Protein AF-A0A1D1VFV4-F1 (afdb_monomer)

Sequence (179 aa):
MEWKRDARSMSGAKPHLIDKKKILRAVLSRFIIWLTIPLRIFRELNDWFSPPTPLRNATANVSHSNGKDHSVDRAQEQLWREQADHDEWWTPGSSMSTLKLFNPLRVRLIAEAYLKETLGLENSWEQAFHRDERPLSGARICDVGCGGGILTEALAEAGASVVGIGPYSFESPDQFLKD

Foldseek 3Di:
DDDDDPPDDPPDDDPPDPPPVVVVVVVVVVVVVVVCVVVVVVVVVVCVVCPPDPPPDDPDDPDPDPDDPDVDDPVNLVVLVVLLPLCQCPDPPHPNVVVLVCLVVVLQVVLQCCCCVVVVHPADSVRQDDPPALSCAVPEEEAEQCRSVSNVVSNVVSHYNYHYDHSDDPDDPPVVPDD

pLDDT: mean 75.22, std 17.59, range [35.31, 97.31]

Nearest PDB structures (foldseek):
  2x5d-assembly1_D  TM=3.865E-01  e=2.355E+00  Pseudomonas aeruginosa PAO1
  4g2n-assembly1_A  TM=3.074E-01  e=2.214E+00  Polaromonas sp. JS666
  2x5d-assembly1_A  TM=3.871E-01  e=5.238E+00  Pseudomonas aeruginosa PAO1

InterPro domains:
  IPR029063 S-adenosyl-L-methionine-dependent methyltransferase superfamily [G3DSA:3.40.50.150] (58-167)
  IPR029063 S-adenosyl-L-methionine-dependent methyltransferase superfamily [SSF53335] (71-165)

Radius of gyration: 28.52 Å; Cα contacts (8 Å, |Δi|>4): 114; chains: 1; bounding box: 52×54×95 Å

Sec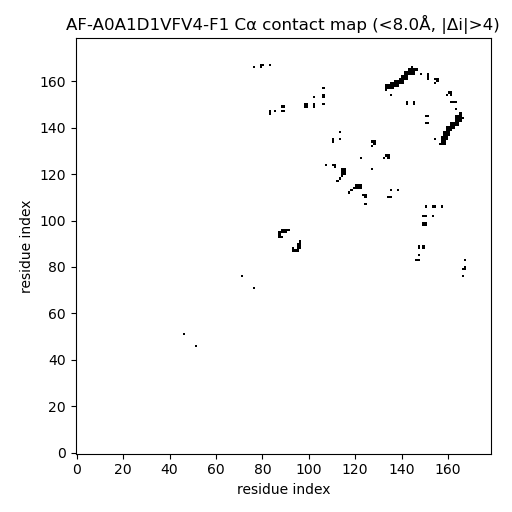ondary structure (DSSP, 8-state):
-------------------HHHHHHHHHHHHHHHHHHHHHHHHHHHHHHSPPPP---S-S----------SS-HHHHHHHHHHT-HHHHHSTTSTTHHHHHHHHHHHHHHHHHIIIIIT-----HHHH--TT--TTTT-EEEEET-TTSHHHHHHHHTT-EEEEE-S-----GGGTT--

Organism: Ramazzottius varieornatus (NCBI:txid947166)

Structure (mmCIF, N/CA/C/O backbone):
data_AF-A0A1D1VFV4-F1
#
_entry.id   AF-A0A1D1VFV4-F1
#
loop_
_atom_site.group_PDB
_atom_site.id
_atom_site.type_symbol
_atom_site.label_atom_id
_atom_site.label_alt_id
_atom_site.label_comp_id
_atom_site.label_asym_id
_atom_site.label_entity_id
_atom_site.label_seq_id
_atom_site.pdbx_PDB_ins_code
_atom_site.Cartn_x
_atom_site.Cartn_y
_atom_site.Cartn_z
_atom_site.occupancy
_atom_site.B_iso_or_equiv
_atom_site.auth_seq_id
_atom_site.auth_comp_id
_atom_site.auth_asym_id
_atom_site.auth_atom_id
_atom_site.pdbx_PDB_model_num
ATOM 1 N N . MET A 1 1 ? 1.526 -27.744 60.811 1.00 38.78 1 MET A N 1
ATOM 2 C CA . MET A 1 1 ? 1.767 -27.315 59.417 1.00 38.78 1 MET A CA 1
ATOM 3 C C . MET A 1 1 ? 2.868 -26.275 59.459 1.00 38.78 1 MET A C 1
ATOM 5 O O . MET A 1 1 ? 2.635 -25.167 59.917 1.00 38.78 1 MET A O 1
ATOM 9 N N . GLU A 1 2 ? 4.087 -26.692 59.137 1.00 37.50 2 GLU A N 1
ATOM 10 C CA . GLU A 1 2 ? 5.318 -25.925 59.331 1.00 37.50 2 GLU A CA 1
ATOM 11 C C . GLU A 1 2 ? 5.731 -25.305 57.991 1.00 37.50 2 GLU A C 1
ATOM 13 O O . GLU A 1 2 ? 5.924 -26.007 57.000 1.00 37.50 2 GLU A O 1
ATOM 18 N N . TRP A 1 3 ? 5.790 -23.977 57.944 1.00 36.72 3 TRP A N 1
ATOM 19 C CA . TRP A 1 3 ? 6.076 -23.200 56.740 1.00 36.72 3 TRP A CA 1
ATOM 20 C C . TRP A 1 3 ? 7.600 -23.067 56.583 1.00 36.72 3 TRP A C 1
ATOM 22 O O . TRP A 1 3 ? 8.217 -22.166 57.154 1.00 36.72 3 TRP A O 1
ATOM 32 N N . LYS A 1 4 ? 8.236 -23.990 55.851 1.00 42.41 4 LYS A N 1
ATOM 33 C CA . LYS A 1 4 ? 9.663 -23.891 55.505 1.00 42.41 4 LYS A CA 1
ATOM 34 C C . LYS A 1 4 ? 9.838 -22.980 54.288 1.00 42.41 4 LYS A C 1
ATOM 36 O O . LYS A 1 4 ? 9.425 -23.312 53.185 1.00 42.41 4 LYS A O 1
ATOM 41 N N . ARG A 1 5 ? 10.448 -21.813 54.513 1.00 51.81 5 ARG A N 1
ATOM 42 C CA . ARG A 1 5 ? 10.963 -20.924 53.464 1.00 51.81 5 ARG A CA 1
ATOM 43 C C . ARG A 1 5 ? 12.230 -21.538 52.869 1.00 51.81 5 ARG A C 1
ATOM 45 O O . ARG A 1 5 ? 13.260 -21.577 53.540 1.00 51.81 5 ARG A O 1
ATOM 52 N N . ASP A 1 6 ? 12.167 -21.947 51.608 1.00 52.31 6 ASP A N 1
ATOM 53 C CA . ASP A 1 6 ? 13.342 -22.332 50.829 1.00 52.31 6 ASP A CA 1
ATOM 54 C C . ASP A 1 6 ? 14.098 -21.083 50.361 1.00 52.31 6 ASP A C 1
ATOM 56 O O . ASP A 1 6 ? 13.876 -20.528 49.289 1.00 52.31 6 ASP A O 1
ATOM 60 N N . ALA A 1 7 ? 15.027 -20.629 51.200 1.00 53.09 7 ALA A N 1
ATOM 61 C CA . ALA A 1 7 ? 16.101 -19.735 50.793 1.00 53.09 7 ALA A CA 1
ATOM 62 C C . ALA A 1 7 ? 17.203 -20.570 50.127 1.00 53.09 7 ALA A C 1
ATOM 64 O O . ALA A 1 7 ? 18.156 -21.001 50.780 1.00 53.09 7 ALA A O 1
ATOM 65 N N . ARG A 1 8 ? 17.077 -20.846 48.824 1.00 48.69 8 ARG A N 1
ATOM 66 C CA . ARG A 1 8 ? 18.190 -21.410 48.053 1.00 48.69 8 ARG A CA 1
ATOM 67 C C . ARG A 1 8 ? 18.127 -20.997 46.581 1.00 48.69 8 ARG A C 1
ATOM 69 O O . ARG A 1 8 ? 17.136 -21.225 45.904 1.00 48.69 8 ARG A O 1
ATOM 76 N N . SER A 1 9 ? 19.254 -20.453 46.115 1.00 52.28 9 SER A N 1
ATOM 77 C CA . SER A 1 9 ? 19.602 -20.090 44.731 1.00 52.28 9 SER A CA 1
ATOM 78 C C . SER A 1 9 ? 19.285 -18.659 44.266 1.00 52.28 9 SER A C 1
ATOM 80 O O . SER A 1 9 ? 18.521 -18.432 43.336 1.00 52.28 9 SER A O 1
ATOM 82 N N . MET A 1 10 ? 19.977 -17.677 44.852 1.00 42.69 10 MET A N 1
ATOM 83 C CA . MET A 1 10 ? 20.301 -16.416 44.163 1.00 42.69 10 MET A CA 1
ATOM 84 C C . MET A 1 10 ? 21.796 -16.098 44.296 1.00 42.69 10 MET A C 1
ATOM 86 O O . MET A 1 10 ? 22.188 -15.047 44.792 1.00 42.69 10 MET A O 1
ATOM 90 N N . SER A 1 11 ? 22.658 -17.021 43.861 1.00 52.56 11 SER A N 1
ATOM 91 C CA . SER A 1 11 ? 24.087 -16.743 43.679 1.00 52.56 11 SER A CA 1
ATOM 92 C C . SER A 1 11 ? 24.449 -16.879 42.203 1.00 52.56 11 SER A C 1
ATOM 94 O O . SER A 1 11 ? 24.440 -17.992 41.678 1.00 52.56 11 SER A O 1
ATOM 96 N N . GLY A 1 12 ? 24.800 -15.770 41.542 1.00 52.31 12 GLY A N 1
ATOM 97 C CA . GLY A 1 12 ? 25.530 -15.849 40.272 1.00 52.31 12 GLY A CA 1
ATOM 98 C C . GLY A 1 12 ? 25.183 -14.864 39.157 1.00 52.31 12 GLY A C 1
ATOM 99 O O . GLY A 1 12 ? 25.501 -15.165 38.012 1.00 52.31 12 GLY A O 1
ATOM 100 N N . ALA A 1 13 ? 24.591 -13.696 39.415 1.00 52.78 13 ALA A N 1
ATOM 101 C CA . ALA A 1 13 ? 24.594 -12.639 38.400 1.00 52.78 13 ALA A CA 1
ATOM 102 C C . ALA A 1 13 ? 25.962 -11.932 38.417 1.00 52.78 13 ALA A C 1
ATOM 104 O O . ALA A 1 13 ? 26.233 -11.100 39.282 1.00 52.78 13 ALA A O 1
ATOM 105 N N . LYS A 1 14 ? 26.860 -12.299 37.490 1.00 57.69 14 LYS A N 1
ATOM 106 C CA . LYS A 1 14 ? 28.126 -11.575 37.285 1.00 57.69 14 LYS A CA 1
ATOM 107 C C . LYS A 1 14 ? 27.803 -10.155 36.795 1.00 57.69 14 LYS A C 1
ATOM 109 O O . LYS A 1 14 ? 26.979 -10.025 35.889 1.00 57.69 14 LYS A O 1
ATOM 114 N N . PRO A 1 15 ? 28.433 -9.099 37.339 1.00 56.62 15 PRO A N 1
ATOM 115 C CA . PRO A 1 15 ? 28.203 -7.742 36.860 1.00 56.62 15 PRO A CA 1
ATOM 116 C C . PRO A 1 15 ? 28.574 -7.660 35.375 1.00 56.62 15 PRO A C 1
ATOM 118 O O . PRO A 1 15 ? 29.672 -8.054 34.979 1.00 56.62 15 PRO A O 1
ATOM 121 N N . HIS A 1 16 ? 27.635 -7.184 34.554 1.00 63.56 16 HIS A N 1
ATOM 122 C CA . HIS A 1 16 ? 27.828 -6.942 33.128 1.00 63.56 16 HIS A CA 1
ATOM 123 C C . HIS A 1 16 ? 29.012 -5.980 32.943 1.00 63.56 16 HIS A C 1
ATOM 125 O O . HIS A 1 16 ? 28.902 -4.772 33.175 1.00 63.56 16 HIS A O 1
ATOM 131 N N . LEU A 1 17 ? 30.168 -6.526 32.562 1.00 66.19 17 LEU A N 1
ATOM 132 C CA . LEU A 1 17 ? 31.380 -5.753 32.333 1.00 66.19 17 LEU A CA 1
ATOM 133 C C . LEU A 1 17 ? 31.172 -4.914 31.070 1.00 66.19 17 LEU A C 1
ATOM 135 O O . LEU A 1 17 ? 31.093 -5.435 29.961 1.00 66.19 17 LEU A O 1
ATOM 139 N N . ILE A 1 18 ? 31.029 -3.606 31.258 1.00 71.19 18 ILE A N 1
ATOM 140 C CA . ILE A 1 18 ? 30.798 -2.652 30.177 1.00 71.19 18 ILE A CA 1
ATOM 141 C C . ILE A 1 18 ? 31.993 -2.694 29.216 1.00 71.19 18 ILE A C 1
ATOM 143 O O . ILE A 1 18 ? 33.107 -2.305 29.575 1.00 71.19 18 ILE A O 1
ATOM 147 N N . ASP A 1 19 ? 31.759 -3.149 27.983 1.00 82.94 19 ASP A N 1
ATOM 148 C CA . ASP A 1 19 ? 32.784 -3.181 26.942 1.00 82.94 19 ASP A CA 1
ATOM 149 C C . ASP A 1 19 ? 33.087 -1.757 26.451 1.00 82.94 19 ASP A C 1
ATOM 151 O O . ASP A 1 19 ? 32.447 -1.208 25.546 1.00 82.94 19 ASP A O 1
ATOM 155 N N . LYS A 1 20 ? 34.104 -1.152 27.071 1.00 81.19 20 LYS A N 1
ATOM 156 C CA . LYS A 1 20 ? 34.589 0.197 26.757 1.00 81.19 20 LYS A CA 1
ATOM 157 C C . LYS A 1 20 ? 34.991 0.348 25.286 1.00 81.19 20 LYS A C 1
ATOM 159 O O . LYS A 1 20 ? 34.848 1.441 24.746 1.00 81.19 20 LYS A O 1
ATOM 164 N N . LYS A 1 21 ? 35.441 -0.721 24.610 1.00 84.31 21 LYS A N 1
ATOM 165 C CA . LYS A 1 21 ? 35.809 -0.670 23.183 1.00 84.31 21 LYS A CA 1
ATOM 166 C C . LYS A 1 21 ? 34.571 -0.551 22.297 1.00 84.31 21 LYS A C 1
ATOM 168 O O . LYS A 1 21 ? 34.601 0.176 21.305 1.00 84.31 21 LYS A O 1
ATOM 173 N N . LYS A 1 22 ? 33.472 -1.217 22.665 1.00 84.69 22 LYS A N 1
ATOM 174 C CA . LYS A 1 22 ? 32.185 -1.129 21.956 1.00 84.69 22 LYS A CA 1
ATOM 175 C C . LYS A 1 22 ? 31.563 0.262 22.091 1.00 84.69 22 LYS A C 1
ATOM 177 O O . LYS A 1 22 ? 31.113 0.826 21.096 1.00 84.69 22 LYS A O 1
ATOM 182 N N . ILE A 1 23 ? 31.614 0.845 23.290 1.00 84.19 23 ILE A N 1
ATOM 183 C CA . ILE A 1 23 ? 31.148 2.220 23.528 1.00 84.19 23 ILE A CA 1
ATOM 184 C C . ILE A 1 23 ? 32.018 3.225 22.774 1.00 84.19 23 ILE A C 1
ATOM 186 O O . ILE A 1 23 ? 31.482 4.082 22.078 1.00 84.19 23 ILE A O 1
ATOM 190 N N . LEU A 1 24 ? 33.345 3.090 22.839 1.00 87.25 24 LEU A N 1
ATOM 191 C CA . LEU A 1 24 ? 34.260 3.983 22.128 1.00 87.25 24 LEU A CA 1
ATOM 192 C C . LEU A 1 24 ? 34.026 3.950 20.610 1.00 87.25 24 LEU A C 1
ATOM 194 O O . LEU A 1 24 ? 33.978 5.001 19.981 1.00 87.25 24 LEU A O 1
ATOM 198 N N . ARG A 1 25 ? 33.795 2.765 20.027 1.00 86.31 25 ARG A N 1
ATOM 199 C CA . ARG A 1 25 ? 33.424 2.614 18.609 1.00 86.31 25 ARG A CA 1
ATOM 200 C C . ARG A 1 25 ? 32.090 3.280 18.271 1.00 86.31 25 ARG A C 1
ATOM 202 O O . ARG A 1 25 ? 31.992 3.931 17.237 1.00 86.31 25 ARG A O 1
ATOM 209 N N . ALA A 1 26 ? 31.082 3.147 19.132 1.00 84.50 26 ALA A N 1
ATOM 210 C CA . ALA A 1 26 ? 29.773 3.765 18.921 1.00 84.50 26 ALA A CA 1
ATOM 211 C C . ALA A 1 26 ? 29.832 5.300 19.010 1.00 84.50 26 ALA A C 1
ATOM 213 O O . ALA A 1 26 ? 29.227 5.992 18.193 1.00 84.50 26 ALA A O 1
ATOM 214 N N . VAL A 1 27 ? 30.589 5.836 19.969 1.00 85.56 27 VAL A N 1
ATOM 215 C CA . VAL A 1 27 ? 30.803 7.282 20.120 1.00 85.56 27 VAL A CA 1
ATOM 216 C C . VAL A 1 27 ? 31.607 7.831 18.943 1.00 85.56 27 VAL A C 1
ATOM 218 O O . VAL A 1 27 ? 31.212 8.834 18.357 1.00 85.56 27 VAL A O 1
ATOM 221 N N . LEU A 1 28 ? 32.674 7.139 18.532 1.00 89.06 28 LEU A N 1
ATOM 222 C CA . LEU A 1 28 ? 33.494 7.542 17.391 1.00 89.06 28 LEU A CA 1
ATOM 223 C C . LEU A 1 28 ? 32.710 7.491 16.071 1.00 89.06 28 LEU A C 1
ATOM 225 O O . LEU A 1 28 ? 32.807 8.412 15.270 1.00 89.06 28 LEU A O 1
ATOM 229 N N . SER A 1 29 ? 31.884 6.461 15.861 1.00 84.62 29 SER A N 1
ATOM 230 C CA . SER A 1 29 ? 31.012 6.362 14.684 1.00 84.62 29 SER A CA 1
ATOM 231 C C . SER A 1 29 ? 30.014 7.520 14.618 1.00 84.62 29 SER A C 1
ATOM 233 O O . SER A 1 29 ? 29.877 8.147 13.570 1.00 84.62 29 SER A O 1
ATOM 235 N N . ARG A 1 30 ? 29.375 7.869 15.742 1.00 84.38 30 ARG A N 1
ATOM 236 C CA . ARG A 1 30 ? 28.468 9.026 15.813 1.00 84.38 30 ARG A CA 1
ATOM 237 C C . ARG A 1 30 ? 29.219 10.334 15.576 1.00 84.38 30 ARG A C 1
ATOM 239 O O . ARG A 1 30 ? 28.717 11.178 14.847 1.00 84.38 30 ARG A O 1
ATOM 246 N N . PHE A 1 31 ? 30.426 10.481 16.116 1.00 87.44 31 PHE A N 1
ATOM 247 C CA . PHE A 1 31 ? 31.264 11.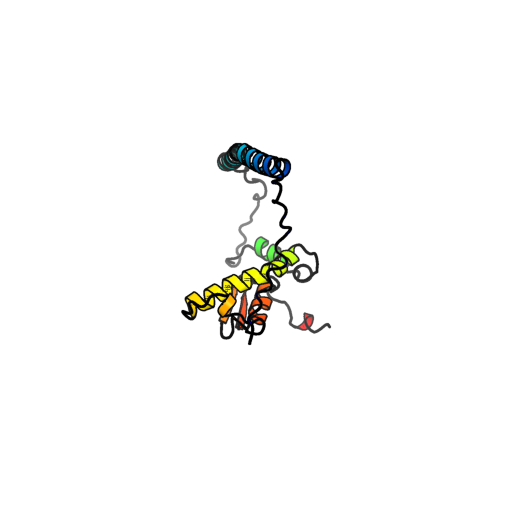658 15.889 1.00 87.44 31 PHE A CA 1
ATOM 248 C C . PHE A 1 31 ? 31.644 11.829 14.410 1.00 87.4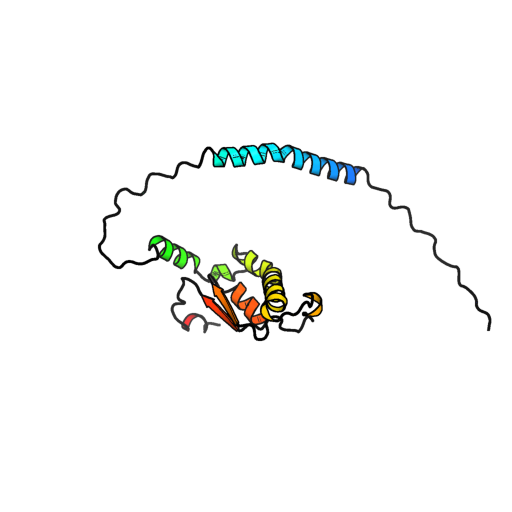4 31 PHE A C 1
ATOM 250 O O . PHE A 1 31 ? 31.514 12.923 13.871 1.00 87.44 31 PHE A O 1
ATOM 257 N N . ILE A 1 32 ? 32.031 10.746 13.728 1.00 89.31 32 ILE A N 1
ATOM 258 C CA . ILE A 1 32 ? 32.346 10.765 12.291 1.00 89.31 32 ILE A CA 1
ATOM 259 C C . ILE A 1 32 ? 31.113 11.148 11.466 1.00 89.31 32 ILE A C 1
ATOM 261 O O . ILE A 1 32 ? 31.218 11.992 10.581 1.00 89.31 32 ILE A O 1
ATOM 265 N N . ILE A 1 33 ? 29.938 10.589 11.780 1.00 84.31 33 ILE A N 1
ATOM 266 C CA . ILE A 1 33 ? 28.684 10.961 11.107 1.00 84.31 33 ILE A CA 1
ATOM 267 C C . ILE A 1 33 ? 28.434 12.465 11.261 1.00 84.31 33 ILE A C 1
ATOM 269 O O . ILE A 1 33 ? 28.233 13.148 10.259 1.00 84.31 33 ILE A O 1
ATOM 273 N N . TRP A 1 34 ? 28.535 13.001 12.480 1.00 84.81 34 TRP A N 1
ATOM 274 C CA . TRP A 1 34 ? 28.382 14.436 12.737 1.00 84.81 34 TRP A CA 1
ATOM 275 C C . TRP A 1 34 ? 29.413 15.300 11.996 1.00 84.81 34 TRP A C 1
ATOM 277 O O . TRP A 1 34 ? 29.067 16.384 11.534 1.00 84.81 34 TRP A O 1
ATOM 287 N N . LEU A 1 35 ? 30.638 14.805 11.796 1.00 92.25 35 LEU A N 1
ATOM 288 C CA . LEU A 1 35 ? 31.676 15.495 11.023 1.00 92.25 35 LEU A CA 1
ATOM 289 C C . LEU A 1 35 ? 31.340 15.599 9.523 1.00 92.25 35 LEU A C 1
ATOM 291 O O . LEU A 1 35 ? 31.788 16.522 8.850 1.00 92.25 35 LEU A O 1
ATOM 295 N N . THR A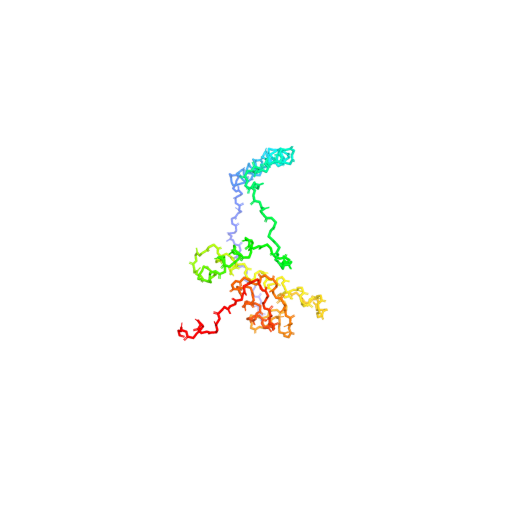 1 36 ? 30.549 14.660 8.994 1.00 91.44 36 THR A N 1
ATOM 296 C CA . THR A 1 36 ? 30.153 14.636 7.573 1.00 91.44 36 THR A CA 1
ATOM 297 C C . THR A 1 36 ? 28.903 15.460 7.261 1.00 91.44 36 THR A C 1
ATOM 299 O O . THR A 1 36 ? 28.675 15.796 6.099 1.00 91.44 36 THR A O 1
ATOM 302 N N . ILE A 1 37 ? 28.111 15.831 8.275 1.00 90.06 37 ILE A N 1
ATOM 303 C CA . ILE A 1 37 ? 26.879 16.617 8.096 1.00 90.06 37 ILE A CA 1
ATOM 304 C C . ILE A 1 37 ? 27.151 17.972 7.410 1.00 90.06 37 ILE A C 1
ATOM 306 O O . ILE A 1 37 ? 26.465 18.259 6.429 1.00 90.06 37 ILE A O 1
ATOM 310 N N . PRO A 1 38 ? 28.158 18.779 7.810 1.00 92.38 38 PRO A N 1
ATOM 311 C CA . PRO A 1 38 ? 28.449 20.050 7.143 1.00 92.38 38 PRO A CA 1
ATOM 312 C C . PRO A 1 38 ? 28.809 19.891 5.661 1.00 92.38 38 PRO A C 1
ATOM 314 O O . PRO A 1 38 ? 28.362 20.679 4.834 1.00 92.38 38 PRO A O 1
ATOM 317 N N . LEU A 1 39 ? 29.569 18.847 5.308 1.00 88.00 39 LEU A N 1
ATOM 318 C CA . LEU A 1 39 ? 29.936 18.553 3.917 1.00 88.00 39 LEU A CA 1
ATOM 319 C C . LEU A 1 39 ? 28.724 18.132 3.084 1.00 88.00 39 LEU A C 1
ATOM 321 O O . LEU A 1 39 ? 28.613 18.512 1.921 1.00 88.00 39 LEU A O 1
ATOM 325 N N . ARG A 1 40 ? 27.800 17.371 3.676 1.00 87.75 40 ARG A N 1
ATOM 326 C CA . ARG A 1 40 ? 26.562 16.957 3.012 1.00 87.75 40 ARG A CA 1
ATOM 327 C C . ARG A 1 40 ? 25.630 18.142 2.768 1.00 87.75 40 ARG A C 1
ATOM 329 O O . ARG A 1 40 ? 25.152 18.291 1.651 1.00 87.75 40 ARG A O 1
ATOM 336 N N . ILE A 1 41 ? 25.462 19.009 3.768 1.00 90.31 41 ILE A N 1
ATOM 337 C CA . ILE A 1 41 ? 24.707 20.263 3.635 1.00 90.31 41 ILE A CA 1
ATOM 338 C C . ILE A 1 41 ? 25.340 21.144 2.556 1.00 90.31 41 ILE A C 1
ATOM 340 O O . ILE A 1 41 ? 24.637 21.661 1.698 1.00 90.31 41 ILE A O 1
ATOM 344 N N . PHE A 1 42 ? 26.669 21.282 2.551 1.00 91.06 42 PHE A N 1
ATOM 345 C CA . PHE A 1 42 ? 27.364 22.062 1.529 1.00 91.06 42 PHE A CA 1
ATOM 346 C C . PHE A 1 42 ? 27.163 21.488 0.121 1.00 91.06 42 PHE A C 1
ATOM 348 O O . PHE A 1 42 ? 26.919 22.248 -0.810 1.00 91.06 42 PHE A O 1
ATOM 355 N N . ARG A 1 43 ? 27.210 20.158 -0.041 1.00 86.50 43 ARG A N 1
ATOM 356 C CA . ARG A 1 43 ? 26.935 19.499 -1.326 1.00 86.50 43 ARG A CA 1
ATOM 357 C C . ARG A 1 43 ? 25.504 19.757 -1.797 1.00 86.50 43 ARG A C 1
ATOM 359 O O . ARG A 1 43 ? 25.313 20.181 -2.927 1.00 86.50 43 ARG A O 1
ATOM 366 N N . GLU A 1 44 ? 24.524 19.560 -0.918 1.00 84.69 44 GLU A N 1
ATOM 367 C CA . GLU A 1 44 ? 23.105 19.783 -1.224 1.00 84.69 44 GLU A CA 1
ATOM 368 C C . GLU A 1 44 ? 22.818 21.258 -1.564 1.00 84.69 44 GLU A C 1
ATOM 370 O O . GLU A 1 44 ? 22.075 21.545 -2.499 1.00 84.69 44 GLU A O 1
ATOM 375 N N . LEU A 1 45 ? 23.463 22.207 -0.876 1.00 88.50 45 LEU A N 1
ATOM 376 C CA . LEU A 1 45 ? 23.377 23.632 -1.206 1.00 88.50 45 LEU A CA 1
ATOM 377 C C . LEU A 1 45 ? 24.064 23.964 -2.536 1.00 88.50 45 LEU A C 1
ATOM 379 O O . LEU A 1 45 ? 23.543 24.768 -3.303 1.00 88.50 45 LEU A O 1
ATOM 383 N N . ASN A 1 46 ? 25.212 23.359 -2.837 1.00 86.38 46 ASN A N 1
ATOM 384 C CA . ASN A 1 46 ? 25.891 23.562 -4.114 1.00 86.38 46 ASN A CA 1
ATOM 385 C C . ASN A 1 46 ? 25.041 23.058 -5.2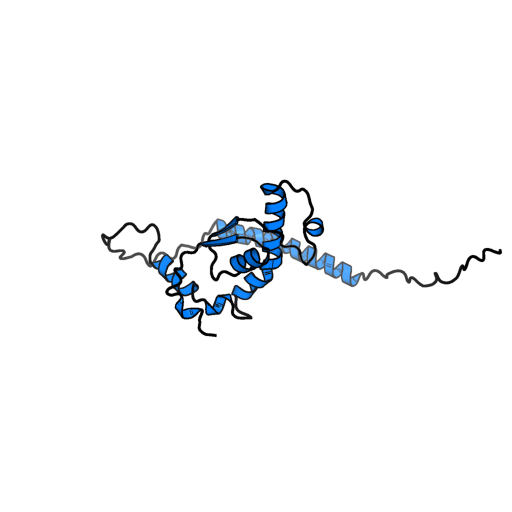89 1.00 86.38 46 ASN A C 1
ATOM 387 O O . ASN A 1 46 ? 24.953 23.744 -6.303 1.00 86.38 46 ASN A O 1
ATOM 391 N N . ASP A 1 47 ? 24.368 21.919 -5.125 1.00 81.25 47 ASP A N 1
ATOM 392 C CA . ASP A 1 47 ? 23.434 21.377 -6.118 1.00 81.25 47 ASP A CA 1
ATOM 393 C C . ASP A 1 47 ? 22.186 22.273 -6.277 1.00 81.25 47 ASP A C 1
ATOM 395 O O . ASP A 1 47 ? 21.642 22.399 -7.372 1.00 81.25 47 ASP A O 1
ATOM 399 N N . TRP A 1 48 ? 21.755 22.953 -5.205 1.00 77.88 48 TRP A N 1
ATOM 400 C CA . TRP A 1 48 ? 20.666 23.939 -5.247 1.00 77.88 48 TRP A CA 1
ATOM 401 C C . TRP A 1 48 ? 21.057 25.233 -5.976 1.00 77.88 48 TRP A C 1
ATOM 403 O O . TRP A 1 48 ? 20.273 25.774 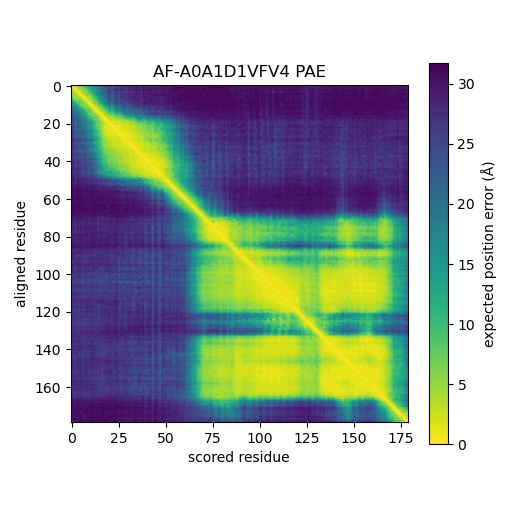-6.756 1.00 77.88 48 TRP A O 1
ATOM 413 N N . PHE A 1 49 ? 22.262 25.752 -5.724 1.00 84.44 49 PHE A N 1
ATOM 414 C CA . PHE A 1 49 ? 22.748 26.993 -6.342 1.00 84.44 49 PHE A CA 1
ATOM 415 C C . PHE A 1 49 ? 23.317 26.791 -7.752 1.00 84.44 49 PHE A C 1
ATOM 417 O O . PHE A 1 49 ? 23.338 27.738 -8.536 1.00 84.44 49 PHE A O 1
ATOM 424 N N . SER A 1 50 ? 23.743 25.572 -8.084 1.00 78.12 50 SER A N 1
ATOM 425 C CA . SER A 1 50 ? 24.151 25.152 -9.426 1.00 78.12 50 SER A CA 1
ATOM 426 C C . SER A 1 50 ? 23.239 24.020 -9.898 1.00 78.12 50 SER A C 1
ATOM 428 O O . SER A 1 50 ? 23.682 22.869 -9.951 1.00 78.12 50 SER A O 1
ATOM 430 N N . PRO A 1 51 ? 21.964 24.309 -10.231 1.00 72.50 51 PRO A N 1
ATOM 431 C CA . PRO A 1 51 ? 21.099 23.293 -10.806 1.00 72.50 51 PRO A CA 1
ATOM 432 C C . PRO A 1 51 ? 21.796 22.706 -12.042 1.00 72.50 51 PRO A C 1
ATOM 434 O O . PRO A 1 51 ? 22.373 23.473 -12.825 1.00 72.50 51 PRO A O 1
ATOM 437 N N . PRO A 1 52 ? 21.781 21.372 -12.229 1.00 66.00 52 PRO A N 1
ATOM 438 C CA . PRO A 1 52 ? 22.351 20.766 -13.420 1.00 66.00 52 PRO A CA 1
ATOM 439 C C . PRO A 1 52 ? 21.743 21.464 -14.631 1.00 66.00 52 PRO A C 1
ATOM 441 O O . PRO A 1 52 ? 20.520 21.599 -14.728 1.00 66.00 52 PRO A O 1
ATOM 444 N N . THR A 1 53 ? 22.602 21.965 -15.520 1.00 69.50 53 THR A N 1
ATOM 445 C CA . THR A 1 53 ? 22.162 22.566 -16.773 1.00 69.50 53 THR A CA 1
ATOM 446 C C . THR A 1 53 ? 21.193 21.583 -17.417 1.00 69.50 53 THR A C 1
ATOM 448 O O . THR A 1 53 ? 21.578 20.430 -17.638 1.00 69.50 53 THR A O 1
ATOM 451 N N . PRO A 1 54 ? 19.936 21.980 -17.698 1.00 63.50 54 PRO A N 1
ATOM 452 C CA . PRO A 1 54 ? 19.061 21.109 -18.455 1.00 63.50 54 PRO A CA 1
ATOM 453 C C . PRO A 1 54 ? 19.807 20.769 -19.739 1.00 63.50 54 PRO A C 1
ATOM 455 O O . PRO A 1 54 ? 20.408 21.658 -20.353 1.00 63.50 54 PRO A O 1
ATOM 458 N N . LEU A 1 55 ? 19.814 19.489 -20.114 1.00 50.12 55 LEU A N 1
ATOM 459 C CA . LEU A 1 55 ? 20.322 19.037 -21.402 1.00 50.12 55 LEU A CA 1
ATOM 460 C C . LEU A 1 55 ? 19.472 19.698 -22.499 1.00 50.12 55 LEU A C 1
ATOM 462 O O . LEU A 1 55 ? 18.522 19.133 -23.031 1.00 50.12 55 LEU A O 1
ATOM 466 N N . ARG A 1 56 ? 19.797 20.950 -22.819 1.00 51.78 56 ARG A N 1
ATOM 467 C CA . ARG A 1 56 ? 19.357 21.665 -24.006 1.00 51.78 56 ARG A CA 1
ATOM 468 C C . ARG A 1 56 ? 20.106 21.006 -25.147 1.00 51.78 56 ARG A C 1
ATOM 470 O O . ARG A 1 56 ? 21.237 21.393 -25.403 1.00 51.78 56 ARG A O 1
ATOM 477 N N . ASN A 1 57 ? 19.517 19.953 -25.713 1.00 53.88 57 ASN A N 1
ATOM 478 C CA . ASN A 1 57 ? 19.669 19.516 -27.104 1.00 53.88 57 ASN A CA 1
ATOM 479 C C . ASN A 1 57 ? 18.835 18.245 -27.352 1.00 53.88 57 ASN A C 1
ATOM 481 O O . ASN A 1 57 ? 19.375 17.153 -27.474 1.00 53.88 57 ASN A O 1
ATOM 485 N N . ALA A 1 58 ? 17.511 18.402 -27.433 1.00 51.84 58 ALA A N 1
ATOM 486 C CA . ALA A 1 58 ? 16.627 17.458 -28.136 1.00 51.84 58 ALA A CA 1
ATOM 487 C C . ALA A 1 58 ? 15.306 18.098 -28.622 1.00 51.84 58 ALA A C 1
ATOM 489 O O . ALA A 1 58 ? 14.406 17.397 -29.064 1.00 51.84 58 ALA A O 1
ATOM 490 N N . THR A 1 59 ? 15.164 19.426 -28.564 1.00 47.16 59 THR A N 1
ATOM 491 C CA . THR A 1 59 ? 13.960 20.146 -29.017 1.00 47.16 59 THR A CA 1
ATOM 492 C C . THR A 1 59 ? 14.292 21.112 -30.150 1.00 47.16 59 THR A C 1
ATOM 494 O O . THR A 1 59 ? 14.008 22.304 -30.096 1.00 47.16 59 THR A O 1
ATOM 497 N N . ALA A 1 60 ? 14.910 20.594 -31.208 1.00 49.62 60 ALA A N 1
ATOM 498 C CA . ALA A 1 60 ? 14.792 21.192 -32.530 1.00 49.62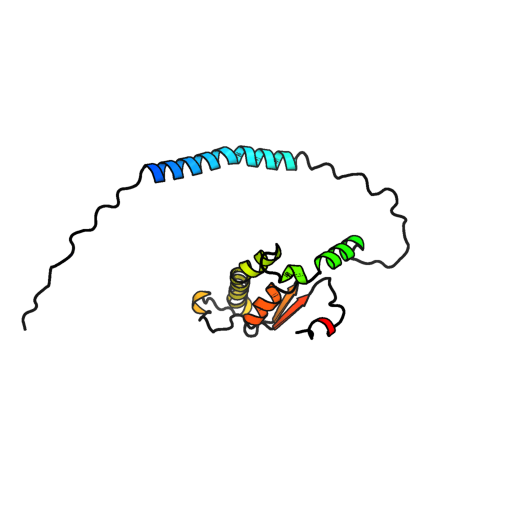 60 ALA A CA 1
ATOM 499 C C . ALA A 1 60 ? 13.966 20.213 -33.369 1.00 49.62 60 ALA A C 1
ATOM 501 O O . ALA A 1 60 ? 14.398 19.085 -33.580 1.00 49.62 60 ALA A O 1
ATOM 502 N N . ASN A 1 61 ? 12.788 20.668 -33.804 1.00 50.41 61 ASN A N 1
ATOM 503 C CA . ASN A 1 61 ? 11.780 19.963 -34.610 1.00 50.41 61 ASN A CA 1
ATOM 504 C C . ASN A 1 61 ? 10.675 19.242 -33.823 1.00 50.41 61 ASN A C 1
ATOM 506 O O . ASN A 1 61 ? 10.426 18.059 -34.026 1.00 50.41 61 ASN A O 1
ATOM 510 N N . VAL A 1 62 ? 9.927 19.981 -32.998 1.00 53.41 62 VAL A N 1
ATOM 511 C CA . VAL A 1 62 ? 8.524 19.609 -32.753 1.00 53.41 62 VAL A CA 1
ATOM 512 C C . VAL A 1 62 ? 7.683 20.333 -33.795 1.00 53.41 62 VAL A C 1
ATOM 514 O O . VAL A 1 62 ? 7.309 21.495 -33.638 1.00 53.41 62 VAL A O 1
ATOM 517 N N . SER A 1 63 ? 7.451 19.646 -34.909 1.00 50.38 63 SER A N 1
ATOM 518 C CA . SER A 1 63 ? 6.415 19.983 -35.877 1.00 50.38 63 SER A CA 1
ATOM 519 C C . SER A 1 63 ? 5.091 20.092 -35.125 1.00 50.38 63 SER A C 1
ATOM 521 O O . SER A 1 63 ? 4.692 19.151 -34.443 1.00 50.38 63 SER A O 1
ATOM 523 N N . HIS A 1 64 ? 4.410 21.229 -35.231 1.00 48.31 64 HIS A N 1
ATOM 524 C CA . HIS A 1 64 ? 3.067 21.412 -34.689 1.00 48.31 64 HIS A CA 1
ATOM 525 C C . HIS A 1 64 ? 2.097 20.503 -35.465 1.00 48.31 64 HIS A C 1
ATOM 527 O O . HIS A 1 64 ? 1.568 20.878 -36.512 1.00 48.31 64 HIS A O 1
ATOM 533 N N . SER A 1 65 ? 1.929 19.260 -35.009 1.00 49.53 65 SER A N 1
ATOM 534 C CA . SER A 1 65 ? 0.953 18.332 -35.566 1.00 49.53 65 SER A CA 1
ATOM 535 C C . SER A 1 65 ? -0.412 18.620 -34.955 1.00 49.53 65 SER A C 1
ATOM 537 O O . SER A 1 65 ? -0.634 18.444 -33.760 1.00 49.53 65 SER A O 1
ATOM 539 N N . ASN A 1 66 ? -1.322 19.059 -35.811 1.00 58.94 66 ASN A N 1
ATOM 540 C CA . ASN A 1 66 ? -2.734 19.253 -35.538 1.00 58.94 66 ASN A CA 1
ATOM 541 C C . ASN A 1 66 ? -3.387 17.881 -35.249 1.00 58.94 66 ASN A C 1
ATOM 543 O O . ASN A 1 66 ? -3.561 17.090 -36.176 1.00 58.94 66 ASN A O 1
ATOM 547 N N . GLY A 1 67 ? -3.704 17.552 -33.991 1.00 52.56 67 GLY A N 1
ATOM 548 C CA . GLY A 1 67 ? -4.338 16.271 -33.659 1.00 52.56 67 GLY A CA 1
ATOM 549 C C . GLY A 1 67 ? -4.605 16.064 -32.169 1.00 52.56 67 GLY A C 1
ATOM 550 O O . GLY A 1 67 ? -3.663 15.826 -31.432 1.00 52.56 67 GLY A O 1
ATOM 551 N N . LYS A 1 68 ? -5.895 16.111 -31.788 1.00 53.69 68 LYS A N 1
ATOM 552 C CA . LYS A 1 68 ? -6.512 15.723 -30.497 1.00 53.69 68 LYS A CA 1
ATOM 553 C C . LYS A 1 68 ? -5.691 16.059 -29.245 1.00 53.69 68 LYS A C 1
ATOM 555 O O . LYS A 1 68 ? -4.738 15.359 -28.924 1.00 53.69 68 LYS A O 1
ATOM 560 N N . ASP A 1 69 ? -6.156 17.047 -28.484 1.00 55.53 69 ASP A N 1
ATOM 561 C CA . ASP A 1 69 ? -5.628 17.397 -27.162 1.00 55.53 69 ASP A CA 1
ATOM 562 C C . ASP A 1 69 ? -5.692 16.190 -26.211 1.00 55.53 69 ASP A C 1
ATOM 564 O O . ASP A 1 69 ? -6.692 15.930 -25.540 1.00 55.53 69 ASP A O 1
ATOM 568 N N . HIS A 1 70 ? -4.621 15.406 -26.176 1.00 59.81 70 HIS A N 1
ATOM 569 C CA . HIS A 1 70 ? -4.432 14.373 -25.180 1.00 59.81 70 HIS A CA 1
ATOM 570 C C . HIS A 1 70 ? -3.741 15.030 -23.985 1.00 59.81 70 HIS A C 1
ATOM 572 O O . HIS A 1 70 ? -2.627 15.529 -24.105 1.00 59.81 70 HIS A O 1
ATOM 578 N N . SER A 1 71 ? -4.395 15.020 -22.818 1.00 75.00 71 SER A N 1
ATOM 579 C CA . SER A 1 71 ? -3.814 15.512 -21.554 1.00 75.00 71 SER A CA 1
ATOM 580 C C . SER A 1 71 ? -2.575 14.716 -21.107 1.00 75.00 71 SER A C 1
ATOM 582 O O . SER A 1 71 ? -1.947 15.073 -20.112 1.00 75.00 71 SER A O 1
ATOM 584 N N . VAL A 1 72 ? -2.254 13.623 -21.801 1.00 75.19 72 VAL A N 1
ATOM 585 C CA . VAL A 1 72 ? -1.122 12.743 -21.528 1.00 75.19 72 VAL A CA 1
ATOM 586 C C . VAL A 1 72 ? -0.147 12.848 -22.693 1.00 75.19 72 VAL A C 1
ATOM 588 O O . VAL A 1 72 ? -0.532 12.671 -23.851 1.00 75.19 72 VAL A O 1
ATOM 591 N N . ASP A 1 73 ? 1.111 13.134 -22.372 1.00 82.81 73 ASP A N 1
ATOM 592 C CA . ASP A 1 73 ? 2.203 13.121 -23.336 1.00 82.81 73 ASP A CA 1
ATOM 593 C C . ASP A 1 73 ? 2.412 11.710 -23.913 1.00 82.81 73 ASP A C 1
ATOM 595 O O . ASP A 1 73 ? 2.381 10.712 -23.192 1.00 82.81 73 ASP A O 1
ATOM 599 N N . ARG A 1 74 ? 2.633 11.617 -25.227 1.00 80.69 74 ARG A N 1
ATOM 600 C CA . ARG A 1 74 ? 2.724 10.330 -25.934 1.00 80.69 74 ARG A CA 1
ATOM 601 C C . ARG A 1 74 ? 3.985 9.550 -25.582 1.00 80.69 74 ARG A C 1
ATOM 603 O O . ARG A 1 74 ? 3.923 8.325 -25.512 1.00 80.69 74 ARG A O 1
AT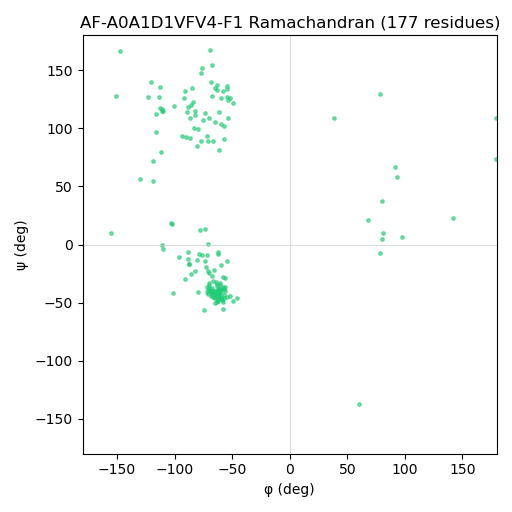OM 610 N N . ALA A 1 75 ? 5.101 10.238 -25.340 1.00 81.81 75 ALA A N 1
ATOM 611 C CA . ALA A 1 75 ? 6.326 9.578 -24.896 1.00 81.81 75 ALA A CA 1
ATOM 612 C C . ALA A 1 75 ? 6.156 9.040 -23.468 1.00 81.81 75 ALA A C 1
ATOM 614 O O . ALA A 1 75 ? 6.532 7.905 -23.183 1.00 81.81 75 ALA A O 1
ATOM 615 N N . GLN A 1 76 ? 5.498 9.809 -22.595 1.00 78.00 76 GLN A N 1
ATOM 616 C CA . GLN A 1 76 ? 5.127 9.351 -21.258 1.00 78.00 76 GLN A CA 1
ATOM 617 C C . GLN A 1 76 ? 4.181 8.135 -21.285 1.00 78.00 76 GLN A C 1
ATOM 619 O O . GLN A 1 76 ? 4.373 7.199 -20.511 1.00 78.00 76 GLN A O 1
ATOM 624 N N . GLU A 1 77 ? 3.193 8.118 -22.187 1.00 79.56 77 GLU A N 1
ATOM 625 C CA . GLU A 1 77 ? 2.289 6.975 -22.388 1.00 79.56 77 GLU A CA 1
ATOM 626 C C . GLU A 1 77 ? 3.065 5.705 -22.779 1.00 79.56 77 GLU A C 1
ATOM 628 O O . GLU A 1 77 ? 2.823 4.635 -22.219 1.00 79.56 77 GLU A O 1
ATOM 633 N N . GLN A 1 78 ? 4.010 5.816 -23.716 1.00 78.44 78 GLN A N 1
ATOM 634 C CA . GLN A 1 78 ? 4.838 4.690 -24.162 1.00 78.44 78 GLN A CA 1
ATOM 635 C C . GLN A 1 78 ? 5.743 4.162 -23.047 1.00 78.44 78 GLN A C 1
ATOM 637 O O . GLN A 1 78 ? 5.757 2.957 -22.813 1.00 78.44 78 GLN A O 1
ATOM 642 N N . LEU A 1 79 ? 6.410 5.047 -22.300 1.00 77.94 79 LEU A N 1
ATOM 643 C CA . LEU A 1 79 ? 7.240 4.660 -21.153 1.00 77.94 79 LEU A CA 1
ATOM 644 C C . LEU A 1 79 ? 6.444 3.878 -20.106 1.00 77.94 79 LEU A C 1
ATOM 646 O O . LEU A 1 79 ? 6.914 2.871 -19.583 1.00 77.94 79 LEU A O 1
ATOM 650 N N . TRP A 1 80 ? 5.224 4.326 -19.804 1.00 76.44 80 TRP A N 1
ATOM 651 C CA . TRP A 1 80 ? 4.343 3.600 -18.897 1.00 76.44 80 TRP A CA 1
ATOM 652 C C . TRP A 1 80 ? 3.979 2.222 -19.449 1.00 76.44 80 TRP A C 1
ATOM 654 O O . TRP A 1 80 ? 4.033 1.254 -18.702 1.00 76.44 80 TRP A O 1
ATOM 664 N N . ARG A 1 81 ? 3.668 2.096 -20.743 1.00 73.88 81 ARG A N 1
ATOM 665 C CA . ARG A 1 81 ? 3.382 0.790 -21.364 1.00 73.88 81 ARG A CA 1
ATOM 666 C C . ARG A 1 81 ? 4.570 -0.168 -21.296 1.00 73.88 81 ARG A C 1
ATOM 668 O O . ARG A 1 81 ? 4.365 -1.336 -21.004 1.00 73.88 81 ARG A O 1
ATOM 675 N N . GLU A 1 82 ? 5.785 0.321 -21.511 1.00 74.06 82 GLU A N 1
ATOM 676 C CA . GLU A 1 82 ? 7.007 -0.487 -21.397 1.00 74.06 82 GLU A CA 1
ATOM 677 C C . GLU A 1 82 ? 7.255 -0.949 -19.952 1.00 74.06 82 GLU A C 1
ATOM 679 O O . GLU A 1 82 ? 7.606 -2.097 -19.716 1.00 74.06 82 GLU A O 1
ATOM 684 N N . GLN A 1 83 ? 7.015 -0.085 -18.961 1.00 70.88 83 GLN A N 1
ATOM 685 C CA . GLN A 1 83 ? 7.133 -0.432 -17.535 1.00 70.88 83 GLN A CA 1
ATOM 686 C C . GLN A 1 83 ? 5.993 -1.321 -17.015 1.00 70.88 83 GLN A C 1
ATOM 688 O O . GLN A 1 83 ? 6.077 -1.867 -15.910 1.00 70.88 83 GLN A O 1
ATOM 693 N N . ALA A 1 84 ? 4.910 -1.433 -17.784 1.00 66.38 84 ALA A N 1
ATOM 694 C CA . ALA A 1 84 ? 3.762 -2.265 -17.460 1.00 66.38 84 ALA A CA 1
ATOM 695 C C . ALA A 1 84 ? 4.015 -3.754 -17.702 1.00 66.38 84 ALA A C 1
ATOM 697 O O . ALA A 1 84 ? 3.161 -4.548 -17.308 1.00 66.38 84 ALA A O 1
ATOM 698 N N . ASP A 1 85 ? 5.135 -4.129 -18.337 1.00 63.94 85 ASP A N 1
ATOM 699 C CA . ASP A 1 85 ? 5.483 -5.530 -18.570 1.00 63.94 85 ASP A CA 1
ATOM 700 C C . ASP A 1 85 ? 5.461 -6.290 -17.234 1.00 63.94 85 ASP A C 1
ATOM 702 O O . ASP A 1 85 ? 6.254 -6.069 -16.314 1.00 63.94 85 ASP A O 1
ATOM 706 N N . HIS A 1 86 ? 4.439 -7.133 -17.105 1.00 63.16 86 HIS A N 1
ATOM 707 C CA . HIS A 1 86 ? 3.927 -7.645 -15.837 1.00 63.16 86 HIS A CA 1
ATOM 708 C C . HIS A 1 86 ? 4.897 -8.623 -15.160 1.00 63.16 86 HIS A C 1
ATOM 710 O O . HIS A 1 86 ? 4.895 -8.762 -13.934 1.00 63.16 86 HIS A O 1
ATOM 716 N N . ASP A 1 87 ? 5.761 -9.261 -15.948 1.00 65.62 87 ASP A N 1
ATOM 717 C CA . ASP A 1 87 ? 6.636 -10.333 -15.486 1.00 65.62 87 ASP A CA 1
ATOM 718 C C . ASP A 1 87 ? 7.630 -9.843 -14.424 1.00 65.62 87 ASP A C 1
ATOM 720 O O . ASP A 1 87 ? 7.907 -10.562 -13.463 1.00 65.62 87 ASP A O 1
ATOM 724 N N . GLU A 1 88 ? 8.112 -8.596 -14.494 1.00 78.81 88 GLU A N 1
ATOM 725 C CA . GLU A 1 88 ? 9.038 -8.072 -13.480 1.00 78.81 88 GLU A CA 1
ATOM 726 C C . GLU A 1 88 ? 8.353 -7.833 -12.122 1.00 78.81 88 GLU A C 1
ATOM 728 O O . GLU A 1 88 ? 8.970 -8.026 -11.066 1.00 78.81 88 GLU A O 1
ATOM 733 N N . TRP A 1 89 ? 7.074 -7.445 -12.121 1.00 81.94 89 TRP A N 1
ATOM 734 C CA . TRP A 1 89 ? 6.360 -7.014 -10.914 1.00 81.94 89 TRP A CA 1
ATOM 735 C C . TRP A 1 89 ? 6.236 -8.127 -9.871 1.00 81.94 89 TRP A C 1
ATOM 737 O O . TRP A 1 89 ? 6.358 -7.864 -8.673 1.00 81.94 89 TRP A O 1
ATOM 747 N N . TRP A 1 90 ? 6.058 -9.369 -10.320 1.00 84.81 90 TRP A N 1
ATOM 748 C CA . TRP A 1 90 ? 5.855 -10.529 -9.447 1.00 84.81 90 TRP A CA 1
ATOM 749 C C . TRP A 1 90 ? 7.028 -11.513 -9.426 1.00 84.81 90 TRP A C 1
ATOM 751 O O . TRP A 1 90 ? 7.024 -12.456 -8.632 1.00 84.81 90 TRP A O 1
ATOM 761 N N . THR A 1 91 ? 8.064 -11.279 -10.236 1.00 85.56 91 THR A N 1
ATOM 762 C CA . THR A 1 91 ? 9.253 -12.136 -10.256 1.00 85.56 91 THR A CA 1
ATOM 763 C C . THR A 1 91 ? 10.051 -12.027 -8.947 1.00 85.56 91 THR A C 1
ATOM 765 O O . THR A 1 91 ? 10.442 -10.927 -8.535 1.00 85.56 91 THR A O 1
ATOM 768 N N . PRO A 1 92 ? 10.370 -13.158 -8.286 1.00 83.56 92 PRO A N 1
ATOM 769 C CA . PRO A 1 92 ? 11.238 -13.161 -7.115 1.00 83.56 92 PRO A CA 1
ATOM 770 C C . PRO A 1 92 ? 12.615 -12.553 -7.417 1.00 83.56 92 PRO A C 1
ATOM 772 O O . PRO A 1 92 ? 13.274 -12.926 -8.382 1.00 83.56 92 PRO A O 1
ATOM 775 N N . GLY A 1 93 ? 13.078 -11.640 -6.560 1.00 81.38 93 GLY A N 1
ATOM 776 C CA . GLY A 1 93 ? 14.396 -11.009 -6.700 1.00 81.38 93 GLY A CA 1
ATOM 777 C C . GLY A 1 93 ? 14.470 -9.860 -7.713 1.00 81.3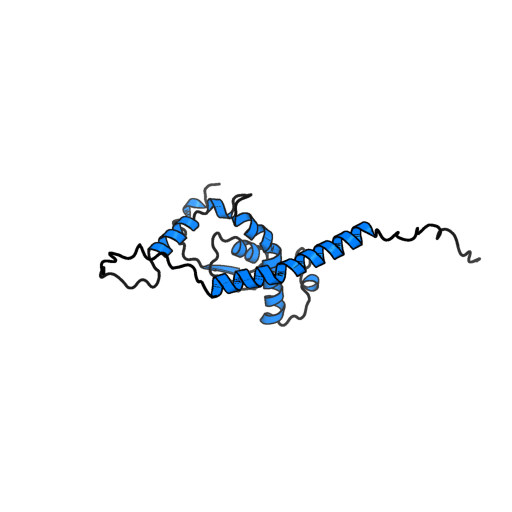8 93 GLY A C 1
ATOM 778 O O . GLY A 1 93 ? 15.557 -9.321 -7.912 1.00 81.38 93 GLY A O 1
ATOM 779 N N . SER A 1 94 ? 13.348 -9.450 -8.315 1.00 84.31 94 SER A N 1
ATOM 780 C CA . SER A 1 94 ? 13.285 -8.228 -9.127 1.00 84.31 94 SER A CA 1
ATOM 781 C C . SER A 1 94 ? 13.421 -6.962 -8.273 1.00 84.31 94 SER A C 1
ATOM 783 O O . SER A 1 94 ? 13.268 -7.000 -7.046 1.00 84.31 94 SER A O 1
ATOM 785 N N . SER A 1 95 ? 13.644 -5.810 -8.913 1.00 81.31 95 SER A N 1
ATOM 786 C CA . SER A 1 95 ? 13.610 -4.504 -8.235 1.00 81.31 95 SER A CA 1
ATOM 787 C C . SER A 1 95 ? 12.265 -4.278 -7.516 1.00 81.31 95 SER A C 1
ATOM 789 O O . SER A 1 95 ? 12.217 -3.792 -6.379 1.00 81.31 95 SER A O 1
ATOM 791 N N . MET A 1 96 ? 11.173 -4.748 -8.134 1.00 83.94 96 MET A N 1
ATOM 792 C CA . MET A 1 96 ? 9.798 -4.614 -7.644 1.00 83.94 96 MET A CA 1
ATOM 793 C C . MET A 1 96 ? 9.476 -5.515 -6.445 1.00 83.94 96 MET A C 1
ATOM 795 O O . MET A 1 96 ? 8.577 -5.188 -5.668 1.00 83.94 96 MET A O 1
ATOM 799 N N . SER A 1 97 ? 10.247 -6.580 -6.198 1.00 85.06 97 SER A N 1
ATOM 800 C CA . SER A 1 97 ? 10.063 -7.450 -5.022 1.00 85.06 97 SER A CA 1
ATOM 801 C C . SER A 1 97 ? 10.154 -6.694 -3.684 1.00 85.06 97 SER A C 1
ATOM 803 O O . SER A 1 97 ? 9.472 -7.042 -2.714 1.00 85.06 97 SER A O 1
ATOM 805 N N . THR A 1 98 ? 10.908 -5.588 -3.650 1.00 89.75 98 THR A N 1
ATOM 806 C CA . THR A 1 98 ? 10.970 -4.674 -2.499 1.00 89.75 98 THR A CA 1
ATOM 807 C C . THR A 1 98 ? 9.586 -4.120 -2.150 1.00 89.75 98 THR A C 1
ATOM 809 O O . THR A 1 98 ? 9.247 -4.004 -0.975 1.00 89.75 98 THR A O 1
ATOM 812 N N . LEU A 1 99 ? 8.734 -3.835 -3.140 1.00 90.69 99 LEU A N 1
ATOM 813 C CA . LEU A 1 99 ? 7.372 -3.360 -2.897 1.00 90.69 99 LEU A CA 1
ATOM 814 C C . LEU A 1 99 ? 6.551 -4.419 -2.148 1.00 90.69 99 LEU A C 1
ATOM 816 O O . LEU A 1 99 ? 5.949 -4.106 -1.118 1.00 90.69 99 LEU A O 1
ATOM 820 N N . LYS A 1 100 ? 6.570 -5.684 -2.589 1.00 90.88 100 LYS A N 1
ATOM 821 C CA . LYS A 1 100 ? 5.860 -6.765 -1.877 1.00 90.88 100 LYS A CA 1
ATOM 822 C C . LYS A 1 100 ? 6.402 -6.923 -0.450 1.00 90.88 100 LYS A C 1
ATOM 824 O O . LYS A 1 100 ? 5.605 -7.055 0.475 1.00 90.88 100 LYS A O 1
ATOM 829 N N . LEU A 1 101 ? 7.717 -6.793 -0.238 1.00 92.38 101 LEU A N 1
ATOM 830 C CA . LEU A 1 101 ? 8.330 -6.829 1.100 1.00 92.38 101 LEU A CA 1
ATOM 831 C C . LEU A 1 101 ? 7.814 -5.715 2.031 1.00 92.38 101 LEU A C 1
ATOM 833 O O . LEU A 1 101 ? 7.659 -5.939 3.230 1.00 92.38 101 LEU A O 1
ATOM 837 N N . PHE A 1 102 ? 7.515 -4.530 1.496 1.00 94.44 102 PHE A N 1
ATOM 838 C CA . PHE A 1 102 ? 6.970 -3.409 2.269 1.00 94.44 102 PHE A CA 1
ATOM 839 C C . PHE A 1 102 ? 5.457 -3.500 2.524 1.00 94.44 102 PHE A C 1
ATOM 841 O O . PHE A 1 102 ? 4.948 -2.760 3.369 1.00 94.44 102 PHE A O 1
ATOM 848 N N . ASN A 1 103 ? 4.717 -4.381 1.837 1.00 93.62 103 ASN A N 1
ATOM 849 C CA . ASN A 1 103 ? 3.258 -4.487 1.986 1.00 93.62 103 ASN A CA 1
ATOM 850 C C . ASN A 1 103 ? 2.772 -4.637 3.430 1.00 93.62 103 ASN A C 1
ATOM 852 O O . ASN A 1 103 ? 1.846 -3.909 3.775 1.00 93.62 103 ASN A O 1
ATOM 856 N N . PRO A 1 104 ? 3.369 -5.477 4.298 1.00 91.94 104 PRO A N 1
ATOM 857 C CA . PRO A 1 104 ? 2.894 -5.617 5.673 1.00 91.94 104 PRO A CA 1
ATOM 858 C C . PRO A 1 104 ? 2.854 -4.284 6.428 1.00 91.94 104 PRO A C 1
ATOM 860 O O . PRO A 1 104 ? 1.894 -4.002 7.138 1.00 91.94 104 PRO A O 1
ATOM 863 N N . LEU A 1 105 ? 3.860 -3.425 6.230 1.00 92.88 105 LEU A N 1
ATOM 864 C CA . LEU A 1 105 ? 3.889 -2.095 6.835 1.00 92.88 105 LEU A CA 1
ATOM 865 C C . LEU A 1 105 ? 2.870 -1.149 6.185 1.00 92.88 105 LEU A C 1
ATOM 867 O O . LEU A 1 105 ? 2.205 -0.390 6.883 1.00 92.88 105 LEU A O 1
ATOM 871 N N . ARG A 1 106 ? 2.735 -1.192 4.856 1.00 95.12 106 ARG A N 1
ATOM 872 C CA . ARG A 1 106 ? 1.797 -0.331 4.117 1.00 95.12 106 ARG A CA 1
ATOM 873 C C . ARG A 1 106 ? 0.346 -0.639 4.468 1.00 95.12 106 ARG A C 1
ATOM 875 O O . ARG A 1 106 ? -0.390 0.266 4.846 1.00 95.12 106 ARG A O 1
ATOM 882 N N . VAL A 1 107 ? -0.032 -1.915 4.405 1.00 93.31 107 VAL A N 1
ATOM 883 C CA . VAL A 1 107 ? -1.350 -2.399 4.832 1.00 93.31 107 VAL A CA 1
ATOM 884 C C . VAL A 1 107 ? -1.584 -2.020 6.286 1.00 93.31 107 VAL A C 1
ATOM 886 O O . VAL A 1 107 ? -2.682 -1.583 6.620 1.00 93.31 107 VAL A O 1
ATOM 889 N N . ARG A 1 108 ? -0.541 -2.089 7.127 1.00 90.75 108 ARG A N 1
ATOM 890 C CA . ARG A 1 108 ? -0.653 -1.663 8.515 1.00 90.75 108 ARG A CA 1
ATOM 891 C C . ARG A 1 108 ? -1.084 -0.220 8.687 1.00 90.75 108 ARG A C 1
ATOM 893 O O . ARG A 1 108 ? -2.096 0.045 9.329 1.00 90.75 108 ARG A O 1
ATOM 900 N N . LEU A 1 109 ? -0.340 0.693 8.081 1.00 92.56 109 LEU A N 1
ATOM 901 C CA . LEU A 1 109 ? -0.627 2.121 8.179 1.00 92.56 109 LEU A CA 1
ATOM 902 C C . LEU A 1 109 ? -2.010 2.461 7.607 1.00 92.56 109 LEU A C 1
ATOM 904 O O . LEU A 1 109 ? -2.727 3.280 8.175 1.00 92.56 109 LEU A O 1
ATOM 908 N N . ILE A 1 110 ? -2.403 1.806 6.511 1.00 93.75 110 ILE A N 1
ATOM 909 C CA . ILE A 1 110 ? -3.715 2.009 5.886 1.00 93.75 110 ILE A CA 1
ATOM 910 C C . ILE A 1 110 ? -4.842 1.523 6.804 1.00 93.75 110 ILE A C 1
ATOM 912 O O . ILE A 1 110 ? -5.833 2.231 6.965 1.00 93.75 110 ILE A O 1
ATOM 916 N N . ALA A 1 111 ? -4.706 0.351 7.429 1.00 90.38 111 ALA A N 1
ATOM 917 C CA . ALA A 1 111 ? -5.747 -0.155 8.319 1.00 90.38 111 ALA A CA 1
ATOM 918 C C . ALA A 1 111 ? -5.841 0.641 9.625 1.00 90.38 111 ALA A C 1
ATOM 920 O O . ALA A 1 111 ? -6.951 0.930 10.060 1.00 90.38 111 ALA A O 1
ATOM 921 N N . GLU A 1 112 ? -4.715 1.062 10.213 1.00 88.31 112 GLU A N 1
ATOM 922 C CA . GLU A 1 112 ? -4.718 1.975 11.368 1.00 88.31 112 GLU A CA 1
ATOM 923 C C . GLU A 1 112 ? -5.467 3.276 11.038 1.00 88.31 112 GLU A C 1
ATOM 925 O O . GLU A 1 112 ? -6.339 3.702 11.797 1.00 88.31 112 GLU A O 1
ATOM 930 N N . ALA A 1 113 ? -5.189 3.869 9.873 1.00 90.75 113 ALA A N 1
ATOM 931 C CA . ALA A 1 113 ? -5.889 5.064 9.416 1.00 90.75 113 ALA A CA 1
ATOM 932 C C . ALA A 1 113 ? -7.386 4.809 9.175 1.00 90.75 113 ALA A C 1
ATOM 934 O O . ALA A 1 113 ? -8.214 5.626 9.561 1.00 90.75 113 ALA A O 1
ATOM 935 N N . TYR A 1 114 ? -7.761 3.676 8.576 1.00 90.19 114 TYR A N 1
ATOM 936 C CA . TYR A 1 114 ? -9.165 3.324 8.349 1.00 90.19 114 TYR A CA 1
ATOM 937 C C . TYR A 1 114 ? -9.938 3.148 9.666 1.00 90.19 114 TYR A C 1
ATOM 939 O O . TYR A 1 114 ? -10.998 3.751 9.847 1.00 90.19 114 TYR A O 1
ATOM 947 N N . LEU A 1 115 ? -9.391 2.374 10.607 1.00 86.19 115 LEU A N 1
ATOM 948 C CA . LEU A 1 115 ? -10.005 2.127 11.914 1.00 86.19 115 LEU A CA 1
ATOM 949 C C . LEU A 1 115 ? -10.221 3.434 12.679 1.00 86.19 115 LEU A C 1
ATOM 951 O O . LEU A 1 115 ? -11.322 3.694 13.166 1.00 86.19 115 LEU A O 1
ATOM 955 N N . LYS A 1 116 ? -9.190 4.277 12.726 1.00 86.62 116 LYS A N 1
ATOM 956 C CA . LYS A 1 116 ? -9.234 5.527 13.472 1.00 86.62 116 LYS A CA 1
ATOM 957 C C . LYS A 1 116 ? -10.080 6.592 12.781 1.00 86.62 116 LYS A C 1
ATOM 959 O O . LYS A 1 116 ? -11.026 7.107 13.363 1.00 86.62 116 LYS A O 1
ATOM 964 N N . GLU A 1 117 ? -9.753 6.918 11.535 1.00 88.75 117 GLU A N 1
ATOM 965 C CA . GLU A 1 117 ? -10.293 8.100 10.856 1.00 88.75 117 GLU A CA 1
ATOM 966 C C . GLU A 1 117 ? -11.646 7.826 10.183 1.00 88.75 117 GLU A C 1
ATOM 968 O O . GLU A 1 117 ? -12.431 8.749 9.985 1.00 88.75 117 GLU A O 1
ATOM 973 N N . THR A 1 118 ? -11.947 6.569 9.821 1.00 87.56 118 THR A N 1
ATOM 974 C CA . THR A 1 118 ? -13.225 6.216 9.169 1.00 87.56 118 THR A CA 1
ATOM 975 C C . THR A 1 118 ? -14.222 5.590 10.136 1.00 87.56 118 THR A C 1
ATOM 977 O O . THR A 1 118 ? -15.404 5.925 10.082 1.00 87.56 118 THR A O 1
ATOM 980 N N . LEU A 1 119 ? -13.773 4.690 11.019 1.00 84.94 119 LEU A N 1
ATOM 981 C CA . LEU A 1 119 ? -14.658 4.011 11.975 1.00 84.94 119 LEU A CA 1
ATOM 982 C C . LEU A 1 119 ? -14.691 4.670 13.363 1.00 84.94 119 LEU A C 1
ATOM 984 O O . LEU A 1 119 ? -15.553 4.319 14.167 1.00 84.94 119 LEU A O 1
ATOM 988 N N . GLY A 1 120 ? -13.796 5.623 13.653 1.00 82.81 120 GLY A N 1
ATOM 989 C CA . GLY A 1 120 ? -13.728 6.287 14.961 1.00 82.81 120 GLY A CA 1
ATOM 990 C C . GLY A 1 120 ? -13.281 5.356 16.090 1.00 82.81 120 GLY A C 1
ATOM 991 O O . GLY A 1 120 ? -13.592 5.601 17.255 1.00 82.81 120 GLY A O 1
ATOM 992 N N . LEU A 1 121 ? -12.605 4.256 15.752 1.00 80.06 121 LEU A N 1
ATOM 993 C CA . LEU A 1 121 ? -12.106 3.291 16.717 1.00 80.06 121 LEU A CA 1
ATOM 994 C C . LEU A 1 121 ? -10.703 3.712 17.152 1.00 80.06 121 LEU A C 1
ATOM 996 O O . LEU A 1 121 ? -9.758 3.656 16.372 1.00 80.06 121 LEU A O 1
ATOM 1000 N N . GLU A 1 122 ? -10.554 4.075 18.424 1.00 69.81 122 GLU A N 1
ATOM 1001 C CA . GLU A 1 122 ? -9.255 4.374 19.057 1.00 69.81 122 GLU A CA 1
ATOM 1002 C C . GLU A 1 122 ? -8.461 3.100 19.412 1.00 69.81 122 GLU A C 1
ATOM 1004 O O . GLU A 1 122 ? -7.486 3.132 20.166 1.00 69.81 122 GLU A O 1
ATOM 1009 N N . ASN A 1 123 ? -8.897 1.950 18.897 1.00 65.12 123 ASN A N 1
ATOM 1010 C CA . ASN A 1 123 ? -8.255 0.664 19.117 1.00 65.12 123 ASN A CA 1
ATOM 1011 C C . ASN A 1 123 ? -6.843 0.715 18.522 1.00 65.12 123 ASN A C 1
ATOM 1013 O O . ASN A 1 123 ? -6.659 1.135 17.377 1.00 65.12 123 ASN A O 1
ATOM 1017 N N . SER A 1 124 ? -5.836 0.251 19.267 1.00 63.59 124 SER A N 1
ATOM 1018 C CA . SER A 1 124 ? -4.504 0.096 18.679 1.00 63.59 124 SER A CA 1
ATOM 1019 C C . SER A 1 124 ? -4.522 -1.019 17.631 1.00 63.59 124 SER A C 1
ATOM 1021 O O . SER A 1 124 ? -5.333 -1.946 17.712 1.00 63.59 124 SER A O 1
ATOM 1023 N N . TRP A 1 125 ? -3.606 -0.965 16.664 1.00 62.22 125 TRP A N 1
ATOM 1024 C CA . TRP A 1 125 ? -3.406 -2.038 15.687 1.00 62.22 125 TRP A CA 1
ATOM 1025 C C . TRP A 1 125 ? -3.367 -3.421 16.339 1.00 62.22 125 TRP A C 1
ATOM 1027 O O . TRP A 1 125 ? -4.044 -4.337 15.893 1.00 62.22 125 TRP A O 1
ATOM 1037 N N . GLU A 1 126 ? -2.624 -3.560 17.438 1.00 67.81 126 GLU A N 1
ATOM 1038 C CA . GLU A 1 126 ? -2.472 -4.819 18.170 1.00 67.81 126 GLU A CA 1
ATOM 1039 C C . GLU A 1 126 ? -3.774 -5.311 18.823 1.00 67.81 126 GLU A C 1
ATOM 1041 O O . GLU A 1 126 ? -3.891 -6.497 19.114 1.00 67.81 126 GLU A O 1
ATOM 1046 N N . GLN A 1 127 ? -4.736 -4.418 19.068 1.00 64.88 127 GLN A N 1
ATOM 1047 C CA . GLN A 1 127 ? -6.046 -4.740 19.646 1.00 64.88 127 GLN A CA 1
ATOM 1048 C C . GLN A 1 127 ? -7.091 -5.052 18.573 1.00 64.88 127 GLN A C 1
ATOM 1050 O O . GLN A 1 127 ? -8.013 -5.817 18.830 1.00 64.88 127 GLN A O 1
ATOM 1055 N N . ALA A 1 128 ? -6.955 -4.449 17.391 1.00 60.97 128 ALA A N 1
ATOM 1056 C CA . ALA A 1 128 ? -7.831 -4.681 16.247 1.00 60.97 128 ALA A CA 1
ATOM 1057 C C . ALA A 1 128 ? -7.374 -5.852 15.357 1.00 60.97 128 ALA A C 1
ATOM 1059 O O . ALA A 1 128 ? -8.120 -6.269 14.478 1.00 60.97 128 ALA A O 1
ATOM 1060 N N . PHE A 1 129 ? -6.150 -6.355 15.555 1.00 63.34 129 PHE A N 1
ATOM 1061 C CA . PHE A 1 129 ? -5.604 -7.499 14.831 1.00 63.34 129 PHE A CA 1
ATOM 1062 C C . PHE A 1 129 ? -5.327 -8.679 15.748 1.00 63.34 129 PHE A C 1
ATOM 1064 O O . PHE A 1 129 ? -4.227 -8.843 16.287 1.00 63.34 129 PHE A O 1
ATOM 1071 N N . HIS A 1 130 ? -6.276 -9.603 15.794 1.00 59.09 130 HIS A N 1
ATOM 1072 C CA . HIS A 1 130 ? -5.911 -11.006 15.923 1.00 59.09 130 HIS A CA 1
ATOM 1073 C C . HIS A 1 130 ? -5.430 -11.525 14.558 1.00 59.09 130 HIS A C 1
ATOM 1075 O O . HIS A 1 130 ? -5.874 -11.049 13.518 1.00 59.09 130 HIS A O 1
ATOM 1081 N N . ARG A 1 131 ? -4.485 -12.478 14.537 1.00 51.72 131 ARG A N 1
ATOM 1082 C CA . ARG A 1 131 ? -3.823 -12.971 13.303 1.00 51.72 131 ARG A CA 1
ATOM 1083 C C . ARG A 1 131 ? -4.780 -13.468 12.203 1.00 51.72 131 ARG A C 1
ATOM 1085 O O . ARG A 1 131 ? -4.333 -13.599 11.070 1.00 51.72 131 ARG A O 1
ATOM 1092 N N . ASP A 1 132 ? -6.048 -13.695 12.536 1.00 56.09 132 ASP A N 1
ATOM 1093 C CA . ASP A 1 132 ? -7.082 -14.223 11.646 1.00 56.09 132 ASP A CA 1
ATOM 1094 C C . ASP A 1 132 ? -8.175 -13.191 11.286 1.00 56.09 132 ASP A C 1
ATOM 1096 O O . ASP A 1 132 ? -9.101 -13.507 10.538 1.00 56.09 132 ASP A O 1
ATOM 1100 N N . GLU A 1 133 ? -8.098 -11.954 11.792 1.00 69.38 133 GLU A N 1
ATOM 1101 C CA . GLU A 1 133 ? -9.091 -10.912 11.514 1.00 69.38 133 GLU A CA 1
ATOM 1102 C C . GLU A 1 133 ? -8.702 -10.083 10.287 1.00 69.38 133 GLU A C 1
ATOM 1104 O O . GLU A 1 133 ? -7.561 -9.652 10.128 1.00 69.38 133 GLU A O 1
ATOM 1109 N N . ARG A 1 134 ? -9.672 -9.882 9.387 1.00 85.50 134 ARG A N 1
ATOM 1110 C CA . ARG A 1 134 ? -9.530 -9.071 8.175 1.00 85.50 134 ARG A CA 1
ATOM 1111 C C . ARG A 1 134 ? -9.747 -7.593 8.521 1.00 85.50 134 ARG A C 1
ATOM 1113 O O . ARG A 1 134 ? -10.893 -7.157 8.634 1.00 85.50 134 ARG A O 1
ATOM 1120 N N . PRO A 1 135 ? -8.686 -6.803 8.684 1.00 85.44 135 PRO A N 1
ATOM 1121 C CA . PRO A 1 135 ? -8.752 -5.462 9.277 1.00 85.44 135 PRO A CA 1
ATOM 1122 C C . PRO A 1 135 ? -9.413 -4.392 8.419 1.00 85.44 135 PRO A C 1
ATOM 1124 O O . PRO A 1 135 ? -9.858 -3.363 8.917 1.00 85.44 135 PRO A O 1
ATOM 1127 N N . LEU A 1 136 ? -9.442 -4.622 7.110 1.00 90.81 136 LEU A N 1
ATOM 1128 C CA . LEU A 1 136 ? -10.060 -3.743 6.137 1.00 90.81 136 LEU A CA 1
ATOM 1129 C C . LEU A 1 136 ? -11.410 -4.314 5.701 1.00 90.81 136 LEU A C 1
ATOM 1131 O O . LEU A 1 136 ? -11.931 -3.930 4.658 1.00 90.81 136 LEU A O 1
ATOM 1135 N N . SER A 1 137 ? -11.985 -5.234 6.482 1.00 90.19 137 SER A N 1
ATOM 1136 C CA . SER A 1 137 ? -13.309 -5.782 6.209 1.00 90.19 137 SER A CA 1
ATOM 1137 C C . SER A 1 137 ? -14.337 -4.657 6.075 1.00 90.19 137 SER A C 1
ATOM 1139 O O . SER A 1 137 ? -14.449 -3.771 6.926 1.00 90.19 137 SER A O 1
ATOM 1141 N N . GLY A 1 138 ? -15.064 -4.672 4.959 1.00 89.81 138 GLY A N 1
ATOM 1142 C CA . GLY A 1 138 ? -16.048 -3.645 4.613 1.00 89.81 138 GLY A CA 1
ATOM 1143 C C . GLY A 1 138 ? -15.460 -2.343 4.056 1.00 89.81 138 GLY A C 1
ATOM 1144 O O . GLY A 1 138 ? -16.223 -1.506 3.571 1.00 89.81 138 GLY A O 1
ATOM 1145 N N . ALA A 1 139 ? -14.134 -2.170 4.054 1.00 92.94 139 ALA A N 1
ATOM 1146 C CA . ALA A 1 139 ? -13.502 -1.015 3.431 1.00 92.94 139 ALA A CA 1
ATOM 1147 C C . ALA A 1 139 ? -13.666 -1.075 1.906 1.00 92.94 139 ALA A C 1
ATOM 1149 O O . ALA A 1 139 ? -13.514 -2.129 1.283 1.00 92.94 139 ALA A O 1
ATOM 1150 N N . ARG A 1 140 ? -13.939 0.078 1.290 1.00 96.50 140 ARG A N 1
ATOM 1151 C CA . ARG A 1 140 ? -13.898 0.259 -0.167 1.00 96.50 140 ARG A CA 1
ATOM 1152 C C . ARG A 1 140 ? -12.728 1.168 -0.499 1.00 96.50 140 ARG A C 1
ATOM 1154 O O . ARG A 1 140 ? -12.733 2.324 -0.085 1.00 96.50 140 ARG A O 1
ATOM 1161 N N . ILE A 1 141 ? -11.735 0.643 -1.207 1.00 96.62 141 ILE A N 1
ATOM 1162 C CA . ILE A 1 141 ? -10.463 1.328 -1.451 1.00 96.62 141 ILE A CA 1
ATOM 1163 C C . ILE A 1 141 ? -10.247 1.504 -2.953 1.00 96.62 141 ILE A C 1
ATOM 1165 O O . ILE A 1 141 ? -10.532 0.606 -3.741 1.00 96.62 141 ILE A O 1
ATOM 1169 N N . CYS A 1 142 ? -9.732 2.667 -3.343 1.00 96.56 142 CYS A N 1
ATOM 1170 C CA . CYS A 1 142 ? -9.254 2.941 -4.693 1.00 96.56 142 CYS A CA 1
ATOM 1171 C C . CYS A 1 142 ? -7.723 3.066 -4.655 1.00 96.56 142 CYS A C 1
ATOM 1173 O O . CYS A 1 142 ? -7.207 3.974 -4.006 1.00 96.56 142 CYS A O 1
ATOM 1175 N N . ASP A 1 143 ? -7.010 2.148 -5.307 1.00 95.31 143 ASP A N 1
ATOM 1176 C CA . ASP A 1 143 ? -5.547 2.143 -5.419 1.00 95.31 143 ASP A CA 1
ATOM 1177 C C . ASP A 1 143 ? -5.133 2.860 -6.713 1.00 95.31 143 ASP A C 1
ATOM 1179 O O . ASP A 1 143 ? -5.145 2.283 -7.804 1.00 95.31 143 ASP A O 1
ATOM 1183 N N . VAL A 1 144 ? -4.849 4.160 -6.605 1.00 94.12 144 VAL A N 1
ATOM 1184 C CA . VAL A 1 144 ? -4.477 5.012 -7.743 1.00 94.12 144 VAL A CA 1
ATOM 1185 C C . VAL A 1 144 ? -2.983 4.878 -8.023 1.00 94.12 144 VAL A C 1
ATOM 1187 O O . VAL A 1 144 ? -2.152 5.171 -7.169 1.00 94.12 144 VAL A O 1
ATOM 1190 N N . GLY A 1 145 ? -2.642 4.492 -9.248 1.00 89.69 145 GLY A N 1
ATOM 1191 C CA . GLY A 1 145 ? -1.285 4.105 -9.618 1.00 89.69 145 GLY A CA 1
ATOM 1192 C C . GLY A 1 145 ? -0.956 2.673 -9.197 1.00 89.69 145 GLY A C 1
ATOM 1193 O O . GLY A 1 145 ? 0.175 2.408 -8.798 1.00 89.69 145 GLY A O 1
ATOM 1194 N N . CYS A 1 146 ? -1.922 1.752 -9.299 1.00 89.94 146 CYS A N 1
ATOM 1195 C CA . CYS A 1 146 ? -1.804 0.386 -8.775 1.00 89.94 146 CYS A CA 1
ATOM 1196 C C . CYS A 1 146 ? -0.639 -0.437 -9.359 1.00 89.94 146 CYS A C 1
ATOM 1198 O O . CYS A 1 146 ? -0.245 -1.446 -8.769 1.00 89.94 146 CYS A O 1
ATOM 1200 N N . GLY A 1 147 ? -0.071 -0.032 -10.502 1.00 87.19 147 GLY A N 1
ATOM 1201 C CA . GLY A 1 147 ? 1.030 -0.770 -11.124 1.00 87.19 147 GLY A CA 1
ATOM 1202 C C . GLY A 1 147 ? 0.603 -2.194 -11.483 1.00 87.19 147 GLY A C 1
ATOM 1203 O O . GLY A 1 147 ? -0.533 -2.415 -11.901 1.00 87.19 147 GLY A O 1
ATOM 1204 N N . GLY A 1 148 ? 1.482 -3.161 -11.211 1.00 86.31 148 GLY A N 1
ATOM 1205 C CA . GLY A 1 148 ? 1.195 -4.598 -11.298 1.00 86.31 148 GLY A CA 1
ATOM 1206 C C . GLY A 1 148 ? 0.300 -5.160 -10.182 1.00 86.31 148 GLY A C 1
ATOM 1207 O O . GLY A 1 148 ? 0.252 -6.370 -10.001 1.00 86.31 148 GLY A O 1
ATOM 1208 N N . GLY A 1 149 ? -0.371 -4.320 -9.384 1.00 90.56 149 GLY A N 1
ATOM 1209 C CA . GLY A 1 149 ? -1.372 -4.761 -8.404 1.00 90.56 149 GLY A CA 1
ATOM 1210 C C . GLY A 1 149 ? -0.817 -5.281 -7.073 1.00 90.56 149 GLY A C 1
ATOM 1211 O O . GLY A 1 149 ? -1.579 -5.786 -6.253 1.00 90.56 149 GLY A O 1
ATOM 1212 N N . ILE A 1 150 ? 0.485 -5.122 -6.806 1.00 92.38 150 ILE A N 1
ATOM 1213 C CA . ILE A 1 150 ? 1.147 -5.647 -5.594 1.00 92.38 150 ILE A CA 1
ATOM 1214 C C . ILE A 1 150 ? 0.464 -5.186 -4.301 1.00 92.38 150 ILE A C 1
ATOM 1216 O O . ILE A 1 150 ? 0.290 -5.978 -3.372 1.00 92.38 150 ILE A O 1
ATOM 1220 N N . LEU A 1 151 ? 0.129 -3.897 -4.197 1.00 95.00 151 LEU A N 1
ATOM 1221 C CA . LEU A 1 151 ? -0.548 -3.359 -3.016 1.00 95.00 151 LEU A CA 1
ATOM 1222 C C . LEU A 1 151 ? -2.050 -3.655 -3.057 1.00 95.00 151 LEU A C 1
ATOM 1224 O O . LEU A 1 151 ? -2.609 -4.043 -2.033 1.00 95.00 151 LEU A O 1
ATOM 1228 N N . THR A 1 152 ? -2.670 -3.525 -4.234 1.00 95.44 152 THR A N 1
ATOM 1229 C CA . THR A 1 152 ? -4.081 -3.853 -4.476 1.00 95.44 152 THR A CA 1
ATOM 1230 C C . THR A 1 152 ? -4.433 -5.245 -3.943 1.00 95.44 152 THR A C 1
ATOM 1232 O O . THR A 1 152 ? -5.395 -5.384 -3.189 1.00 95.44 152 THR A O 1
ATOM 1235 N N . GLU A 1 153 ? -3.622 -6.259 -4.263 1.00 94.38 153 GLU A N 1
ATOM 1236 C CA . GLU A 1 153 ? -3.814 -7.636 -3.795 1.00 94.38 153 GLU A CA 1
ATOM 1237 C C . GLU A 1 153 ? -3.722 -7.737 -2.269 1.00 94.38 153 GLU A C 1
ATOM 1239 O O . GLU A 1 153 ? -4.617 -8.282 -1.629 1.00 94.38 153 GLU A O 1
ATOM 1244 N N . ALA A 1 154 ? -2.693 -7.146 -1.657 1.00 94.88 154 ALA A N 1
ATOM 1245 C CA . ALA A 1 154 ? -2.512 -7.209 -0.206 1.00 94.88 154 ALA A CA 1
ATOM 1246 C C . ALA A 1 154 ? -3.643 -6.508 0.571 1.00 94.88 154 ALA A C 1
ATOM 1248 O O . ALA A 1 154 ? -4.007 -6.928 1.669 1.00 94.88 154 ALA A O 1
ATOM 1249 N N . LEU A 1 155 ? -4.225 -5.447 0.006 1.00 95.88 155 LEU A N 1
ATOM 1250 C CA . LEU A 1 155 ? -5.398 -4.783 0.575 1.00 95.88 155 LEU A CA 1
ATOM 1251 C C . LEU A 1 155 ? -6.658 -5.655 0.458 1.00 95.88 155 LEU A C 1
ATOM 1253 O O . LEU A 1 155 ? -7.462 -5.695 1.392 1.00 95.88 155 LEU A O 1
ATOM 1257 N N . ALA A 1 156 ? -6.813 -6.384 -0.650 1.00 95.31 156 ALA A N 1
ATOM 1258 C CA . ALA A 1 156 ? -7.904 -7.338 -0.832 1.00 95.31 156 ALA A CA 1
ATOM 1259 C C . ALA A 1 156 ? -7.779 -8.547 0.116 1.00 95.31 156 ALA A C 1
ATOM 1261 O O . ALA A 1 156 ? -8.766 -8.942 0.739 1.00 95.31 156 ALA A O 1
ATOM 1262 N N . GLU A 1 157 ? -6.569 -9.085 0.311 1.00 93.25 157 GLU A N 1
ATOM 1263 C CA . GLU A 1 157 ? -6.283 -10.140 1.300 1.00 93.25 157 GLU A CA 1
ATOM 1264 C C . GLU A 1 157 ? -6.632 -9.694 2.728 1.00 93.25 157 GLU A C 1
ATOM 1266 O O . GLU A 1 157 ? -7.207 -10.455 3.509 1.00 93.25 157 GLU A O 1
ATOM 1271 N N . ALA A 1 158 ? -6.370 -8.423 3.043 1.00 91.75 158 ALA A N 1
ATOM 1272 C CA . ALA A 1 158 ? -6.755 -7.785 4.299 1.00 91.75 158 ALA A CA 1
ATOM 1273 C C . ALA A 1 158 ? -8.276 -7.523 4.431 1.00 91.75 158 ALA A C 1
ATOM 1275 O O . ALA A 1 158 ? -8.730 -7.013 5.458 1.00 91.75 158 ALA A O 1
ATOM 1276 N N . GLY A 1 159 ? -9.080 -7.896 3.429 1.00 92.12 159 GLY A N 1
ATOM 1277 C CA . GLY A 1 159 ? -10.545 -7.886 3.460 1.00 92.12 159 GLY A CA 1
ATOM 1278 C C . GLY A 1 159 ? -11.223 -6.676 2.828 1.00 92.12 159 GLY A C 1
ATOM 1279 O O . GLY A 1 159 ? -12.448 -6.575 2.923 1.00 92.12 159 GLY A O 1
ATOM 1280 N N . ALA A 1 160 ? -10.471 -5.781 2.188 1.00 95.19 160 ALA A N 1
ATOM 1281 C CA . ALA A 1 160 ? -11.049 -4.648 1.477 1.00 95.19 160 ALA A CA 1
ATOM 1282 C C . ALA A 1 160 ? -11.660 -5.064 0.130 1.00 95.19 160 ALA A C 1
ATOM 1284 O O . ALA A 1 160 ? -11.179 -5.969 -0.549 1.00 95.19 160 ALA A O 1
ATOM 1285 N N . SER A 1 161 ? -12.665 -4.315 -0.317 1.00 97.31 161 SER A N 1
ATOM 1286 C CA . SER A 1 161 ? -13.061 -4.263 -1.724 1.00 97.31 161 SER A CA 1
ATOM 1287 C C . SER A 1 161 ? -12.218 -3.197 -2.420 1.00 97.31 161 SER A C 1
ATOM 1289 O O . SER A 1 161 ? -12.419 -2.005 -2.176 1.00 97.31 161 SER A O 1
ATOM 1291 N N . VAL A 1 162 ? -11.285 -3.603 -3.281 1.00 97.25 162 VAL A N 1
ATOM 1292 C CA . VAL A 1 162 ? -10.294 -2.694 -3.880 1.00 97.25 162 VAL A CA 1
ATOM 1293 C C . VAL A 1 162 ? -10.523 -2.531 -5.380 1.00 97.25 162 VAL A C 1
ATOM 1295 O O . VAL A 1 162 ? -10.740 -3.509 -6.089 1.00 97.25 162 VAL A O 1
ATOM 1298 N N . VAL A 1 163 ? -10.446 -1.293 -5.865 1.00 95.88 163 VAL A N 1
ATOM 1299 C CA . VAL A 1 163 ? -10.388 -0.958 -7.292 1.00 95.88 163 VAL A CA 1
ATOM 1300 C C . VAL A 1 163 ? -9.010 -0.381 -7.587 1.00 95.88 163 VAL A C 1
ATOM 1302 O O . VAL A 1 163 ? -8.655 0.657 -7.035 1.00 95.88 163 VAL A O 1
ATOM 1305 N N . GLY A 1 164 ? -8.234 -1.040 -8.445 1.00 92.00 164 GLY A N 1
ATOM 1306 C CA . GLY A 1 164 ? -6.973 -0.502 -8.953 1.00 92.00 164 GLY A CA 1
ATOM 1307 C C . GLY A 1 164 ? -7.212 0.409 -10.155 1.00 92.00 164 GLY A C 1
ATOM 1308 O O . GLY A 1 164 ? -7.980 0.060 -11.051 1.00 92.00 164 GLY A O 1
ATOM 1309 N N . ILE A 1 165 ? -6.565 1.573 -10.182 1.00 90.56 165 ILE A N 1
ATOM 1310 C CA . ILE A 1 165 ? -6.574 2.489 -11.327 1.00 90.56 165 ILE A CA 1
ATOM 1311 C C . ILE A 1 165 ? -5.132 2.731 -11.760 1.00 90.56 165 ILE A C 1
ATOM 1313 O O . ILE A 1 165 ? -4.302 3.159 -10.963 1.00 90.56 165 ILE A O 1
ATOM 1317 N N . GLY A 1 166 ? -4.835 2.517 -13.037 1.00 82.19 166 GLY A N 1
ATOM 1318 C CA . GLY A 1 166 ? -3.525 2.786 -13.622 1.00 82.19 166 GLY A CA 1
ATOM 1319 C C . GLY A 1 166 ? -3.639 3.216 -15.085 1.00 82.19 166 GLY A C 1
ATOM 1320 O O . GLY A 1 166 ? -4.704 3.065 -15.683 1.00 82.19 166 GLY A O 1
ATOM 1321 N N . PRO A 1 167 ? -2.560 3.766 -15.671 1.00 70.38 167 PRO A N 1
ATOM 1322 C CA . PRO A 1 167 ? -2.543 4.177 -17.076 1.00 70.38 167 PRO A CA 1
ATOM 1323 C C . PRO A 1 167 ? -2.526 2.990 -18.056 1.00 70.38 167 PRO A C 1
ATOM 1325 O O . PRO A 1 167 ? -2.681 3.190 -19.258 1.00 70.38 167 PRO A O 1
ATOM 1328 N N . TYR A 1 168 ? -2.336 1.765 -17.562 1.00 68.12 168 TYR A N 1
ATOM 1329 C CA . TYR A 1 168 ? -2.278 0.548 -18.364 1.00 68.12 168 TYR A CA 1
ATOM 1330 C C . TYR A 1 168 ? -3.672 -0.077 -18.474 1.00 68.12 168 TYR A C 1
ATOM 1332 O O . TYR A 1 168 ? -4.323 -0.367 -17.470 1.00 68.12 168 TYR A O 1
ATOM 1340 N N . SER A 1 169 ? -4.125 -0.316 -19.699 1.00 53.69 169 SER A N 1
ATOM 1341 C CA . SER A 1 169 ? -5.232 -1.222 -19.988 1.00 53.69 169 SER A CA 1
ATOM 1342 C C . SER A 1 169 ? -4.670 -2.635 -20.119 1.00 53.69 169 SER A C 1
ATOM 1344 O O . SER A 1 169 ? -3.840 -2.863 -20.996 1.00 53.69 169 SER A O 1
ATOM 1346 N N . PHE A 1 170 ? -5.117 -3.576 -19.283 1.00 52.66 170 PHE A N 1
ATOM 1347 C CA . PHE A 1 170 ? -4.888 -5.002 -19.532 1.00 52.66 170 PHE A CA 1
ATOM 1348 C C . PHE A 1 170 ? -5.533 -5.353 -20.880 1.00 52.66 170 PHE A C 1
ATOM 1350 O O . PHE A 1 170 ? -6.760 -5.410 -20.993 1.00 52.66 170 PHE A O 1
ATOM 1357 N N . GLU A 1 171 ? -4.727 -5.508 -21.929 1.00 42.72 171 GLU A N 1
ATOM 1358 C CA . GLU A 1 171 ? -5.226 -5.979 -23.216 1.00 42.72 171 GLU A CA 1
ATOM 1359 C C . GLU A 1 171 ? -5.493 -7.490 -23.124 1.00 42.72 171 GLU A C 1
ATOM 1361 O O . GLU A 1 171 ? -4.595 -8.322 -23.111 1.00 42.72 171 GLU A O 1
ATOM 1366 N N . SER A 1 172 ? -6.786 -7.811 -23.089 1.00 37.72 172 SER A N 1
ATOM 1367 C CA . SER A 1 172 ? -7.403 -9.140 -23.132 1.00 37.72 172 SER A CA 1
ATOM 1368 C C . SER A 1 172 ? -7.386 -9.963 -21.818 1.00 37.72 172 SER A C 1
ATOM 1370 O O . SER A 1 172 ? -6.336 -10.190 -21.218 1.00 37.72 172 SER A O 1
ATOM 1372 N N . PRO A 1 173 ? -8.551 -10.491 -21.388 1.00 42.56 173 PRO A N 1
ATOM 1373 C CA . PRO A 1 173 ? -8.674 -11.471 -20.299 1.00 42.56 173 PRO A CA 1
ATOM 1374 C C . PRO A 1 173 ? -7.974 -12.818 -20.558 1.00 42.56 173 PRO A C 1
ATOM 1376 O O . PRO A 1 173 ? -7.895 -13.651 -19.656 1.00 42.56 173 PRO A O 1
ATOM 1379 N N . ASP A 1 174 ? -7.479 -13.056 -21.774 1.00 47.56 174 ASP A N 1
ATOM 1380 C CA . ASP A 1 174 ? -7.062 -14.384 -22.236 1.00 47.56 174 ASP A CA 1
ATOM 1381 C C . ASP A 1 174 ? -5.674 -14.797 -21.712 1.00 47.56 174 ASP A C 1
ATOM 1383 O O . ASP A 1 174 ? -5.260 -15.948 -21.866 1.00 47.56 174 ASP A O 1
ATOM 1387 N N . GLN A 1 175 ? -4.949 -13.876 -21.070 1.00 44.47 175 GLN A N 1
ATOM 1388 C CA . GLN A 1 175 ? -3.605 -14.121 -20.541 1.00 44.47 175 GLN A CA 1
ATOM 1389 C C . GLN A 1 175 ? -3.605 -14.693 -19.110 1.00 44.47 175 GLN A C 1
ATOM 1391 O O . GLN A 1 175 ? -2.617 -15.296 -18.708 1.00 44.47 175 GLN A O 1
ATOM 1396 N N . PHE A 1 176 ? -4.718 -14.594 -18.370 1.00 42.69 176 PHE A N 1
ATOM 1397 C CA . PHE A 1 176 ? -4.849 -15.135 -17.005 1.00 42.69 176 PHE A CA 1
ATOM 1398 C C . PHE A 1 176 ? -5.329 -16.598 -16.944 1.00 42.69 176 PHE A C 1
ATOM 1400 O O . PHE A 1 176 ? -5.365 -17.179 -15.866 1.00 42.69 176 PHE A O 1
ATOM 1407 N N . LEU A 1 177 ? -5.706 -17.202 -18.079 1.00 39.81 177 LEU A N 1
ATOM 1408 C CA . LEU A 1 177 ? -6.213 -18.585 -18.162 1.00 39.81 177 LEU A CA 1
ATOM 1409 C C . LEU A 1 177 ? -5.177 -19.597 -18.675 1.00 39.81 177 LEU A C 1
ATOM 1411 O O . LEU A 1 177 ? -5.534 -20.692 -19.111 1.00 39.81 177 LEU A O 1
ATOM 1415 N N . LYS A 1 178 ? -3.894 -19.243 -18.640 1.00 35.31 178 LYS A N 1
ATOM 1416 C CA . LYS A 1 178 ? -2.800 -20.186 -18.865 1.00 35.31 178 LYS A CA 1
ATOM 1417 C C . LYS A 1 178 ? -2.059 -20.359 -17.552 1.00 35.31 178 LYS A C 1
ATOM 1419 O O . LYS A 1 178 ? -1.085 -19.656 -17.332 1.00 35.31 178 LYS A O 1
ATOM 1424 N N . ASP A 1 179 ? -2.632 -21.184 -16.682 1.00 37.84 179 ASP A N 1
ATOM 1425 C CA . ASP A 1 179 ? -1.957 -22.172 -15.826 1.00 37.84 179 ASP A CA 1
ATOM 1426 C C . ASP A 1 179 ? -2.991 -22.900 -14.950 1.00 37.84 179 ASP A C 1
ATOM 1428 O O . ASP A 1 179 ? -3.836 -22.228 -14.312 1.00 37.84 179 ASP A O 1
#

Solvent-accessible surface area (backbone atoms only — not comparable to full-atom values): 11390 Å² total; per-residue (Å²): 139,82,88,80,80,83,86,78,87,89,80,81,85,72,80,82,76,78,59,62,67,61,50,50,51,53,52,49,52,52,51,53,53,61,66,45,45,64,59,50,52,49,50,56,49,48,47,66,78,52,58,78,76,74,85,86,81,80,84,82,82,79,74,88,72,91,73,76,96,59,99,60,58,68,68,59,51,50,53,50,55,63,70,55,56,57,68,50,50,75,33,86,85,34,86,43,34,57,57,58,71,46,36,69,59,52,54,45,56,53,36,48,47,43,39,36,76,71,67,68,39,88,64,50,63,79,74,61,44,54,100,85,54,49,66,30,56,84,38,78,44,77,37,78,67,29,74,81,34,64,60,45,51,56,42,35,74,32,35,24,51,64,45,71,38,57,97,69,77,84,83,63,82,76,71,79,75,77,125

Mean predicted aligned error: 18.55 Å